Protein AF-0000000070922636 (afdb_homodimer)

Solvent-accessible surface area (backbone atoms only — not comparable to full-atom values): 15549 Å² total; per-residue (Å²): 136,80,79,73,67,71,69,73,76,63,51,70,89,40,71,63,50,49,46,54,19,48,50,27,44,52,50,21,52,50,49,49,35,61,24,48,51,43,29,36,55,51,19,74,79,42,97,49,61,52,66,73,59,50,54,92,72,67,60,39,58,53,32,41,49,51,19,49,29,56,72,68,43,48,59,56,33,54,59,49,47,46,52,52,24,53,52,49,45,52,53,50,54,51,51,47,54,62,41,68,73,68,68,73,87,38,55,64,49,44,48,50,50,57,51,48,53,52,50,43,48,50,32,51,51,50,40,49,40,52,69,77,44,48,82,66,44,44,50,72,88,104,135,78,80,74,65,73,71,72,77,62,53,68,89,42,72,62,49,50,44,53,19,47,50,28,45,52,48,20,53,50,50,48,34,63,24,47,51,44,28,37,57,50,19,73,78,41,96,50,59,54,66,75,59,49,57,91,72,66,60,39,58,55,32,40,51,51,19,49,29,56,71,68,42,49,57,58,34,54,59,49,48,45,52,52,23,53,52,50,44,54,52,49,54,52,52,49,56,62,40,65,73,67,66,73,85,38,55,64,50,44,49,48,50,57,52,47,52,53,50,44,50,51,32,51,51,50,38,50,41,52,70,76,44,47,80,65,44,44,51,71,88,106

Sequence (284 aa):
MRDMTRSRLQGPDSGWITFLAHLLFVLAAWSVFIKYVFPITFALFTDEDWHANIFWDLWPVAHVWLGWALLTQPWYTRWLAVGMSAIEIVIILTLFTLFLAEPEWSIWRSNWFVNKVFVLSAFALILATVVVRPELFRTRSSMRDMTRSRLQGPDSGWITFLAHLLFVLAAWSVFIKYVFPITFALFTDEDWHANIFWDLWPVAHVWLGWALLTQPWYTRWLAVGMSAIEIVIILTLFTLFLAEPEWSIWRSNWFVNKVFVLSAFALILATVVVRPELFRTRSS

Radius of gyration: 21.47 Å; Cα contacts (8 Å, |Δi|>4): 276; chains: 2; bounding box: 42×77×58 Å

Nearest PDB structures (foldseek):
  3kaw-assembly1_A  TM=4.965E-01  e=5.383E+00  Pseudomonas aeruginosa
  3kav-assembly1_A  TM=5.078E-01  e=5.657E+00  Pseudomonas aeruginosa
  3kav-assembly1_A  TM=5.072E-01  e=5.547E+00  Pseudomonas aeruginosa
  3kaw-assembly1_A  TM=4.964E-01  e=5.827E+00  Pseudomonas aeruginosa

Secondary structure (DSSP, 8-state):
--------------HHHHHHHHHHHHHHHHHHIIIIIHHHHHHHTSSS-TTTT-----HHHHHHHHHHHHHH--TTHHHHHHHHHHHHHHHHHHHHHHHHHS----HHHHHHHHHHHHHHHHHHHHHHHHHH-GGGS--TT-/--------------HHHHHHHHHHHHHHHHHHIIIIIHHHHHHHTSSS-TTTT-----HHHHHHHHHHHHHH--TTHHHHHHHHHHHHHHHHHHHHHHHHHS----HHHHHHHHHHHHHHHHHHHHHHHHHH-GGGS--TT-

Organism: NCBI:txid713585

Foldseek 3Di:
DPPPVPPVPQQPPDPVLLVLLVLLLVLLVLVCCLQQVVLQVVVVVPVDDSCPRHDDDCVSVLSNVLSVCSNRQDQCNLVSLQVVLVVLLVVLVVVCVVCVVPPDDDPSVVSVNVSSVSVNVSSVVSNVCCVVPVSSHDHPVD/DPCPVPPPPQQPPDPVLLVLLVLLLVLLVLVCCLQQVVLQVVCVVPVDDSCPRHDDDCVSVLSNVLSVCSNRQDQCNLVSLQVVLVVLLVVLVVVCVVCVVPPDDDPSVVSVNVSSVSVNVSSVVSNVCCVVPVSSHDHPVD

pLDDT: mean 90.07, std 16.7, range [37.75, 98.88]

Structure (mmCIF, N/CA/C/O backbone):
data_AF-0000000070922636-model_v1
#
loop_
_entity.id
_entity.type
_entity.pdbx_description
1 polymer 'Uncharacterized protein'
#
loop_
_atom_site.group_PDB
_atom_site.id
_atom_site.type_symbol
_atom_site.label_atom_id
_atom_site.label_alt_id
_atom_site.label_comp_id
_atom_site.label_asym_id
_atom_site.label_entity_id
_atom_site.label_seq_id
_atom_site.pdbx_PDB_ins_code
_atom_site.Cartn_x
_atom_site.Cartn_y
_atom_site.Cartn_z
_atom_site.occupancy
_atom_site.B_iso_or_equiv
_atom_site.auth_seq_id
_atom_site.auth_comp_id
_atom_site.auth_asym_id
_atom_site.auth_atom_id
_atom_site.pdbx_PDB_model_num
ATOM 1 N N . MET A 1 1 ? -13 49.938 7.648 1 37.75 1 MET A N 1
ATOM 2 C CA . MET A 1 1 ? -12.977 48.906 6.641 1 37.75 1 MET A CA 1
ATOM 3 C C . MET A 1 1 ? -12.188 47.688 7.141 1 37.75 1 MET A C 1
ATOM 5 O O . MET A 1 1 ? -10.961 47.719 7.227 1 37.75 1 MET A O 1
ATOM 9 N N . ARG A 1 2 ? -12.711 46.906 8.086 1 42.38 2 ARG A N 1
ATOM 10 C CA . ARG A 1 2 ? -12.211 45.75 8.844 1 42.38 2 ARG A CA 1
ATOM 11 C C . ARG A 1 2 ? -11.766 44.625 7.906 1 42.38 2 ARG A C 1
ATOM 13 O O . ARG A 1 2 ? -12.5 44.25 6.984 1 42.38 2 ARG A O 1
ATOM 20 N N . ASP A 1 3 ? -10.469 44.562 7.652 1 38.59 3 ASP A N 1
ATOM 21 C CA . ASP A 1 3 ? -9.812 43.438 6.992 1 38.59 3 ASP A CA 1
ATOM 22 C C . ASP A 1 3 ? -10.414 42.125 7.441 1 38.59 3 ASP A C 1
ATOM 24 O O . ASP A 1 3 ? -10.266 41.719 8.602 1 38.59 3 ASP A O 1
ATOM 28 N N . MET A 1 4 ? -11.719 41.844 7.023 1 38.5 4 MET A N 1
ATOM 29 C CA . MET A 1 4 ? -12.188 40.438 7.09 1 38.5 4 MET A CA 1
ATOM 30 C C . MET A 1 4 ? -11.117 39.469 6.598 1 38.5 4 MET A C 1
ATOM 32 O O . MET A 1 4 ? -10.977 39.25 5.395 1 38.5 4 MET A O 1
ATOM 36 N N . THR A 1 5 ? -9.914 39.594 7.125 1 40.25 5 THR A N 1
ATOM 37 C CA . THR A 1 5 ? -8.953 38.531 6.875 1 40.25 5 THR A CA 1
ATOM 38 C C . THR A 1 5 ? -9.656 37.188 6.766 1 40.25 5 THR A C 1
ATOM 40 O O . THR A 1 5 ? -10.352 36.75 7.688 1 40.25 5 THR A O 1
ATOM 43 N N . ARG A 1 6 ? -10.172 36.844 5.613 1 39.66 6 ARG A N 1
ATOM 44 C CA . ARG A 1 6 ? -10.594 35.5 5.227 1 39.66 6 ARG A CA 1
ATOM 45 C C . ARG A 1 6 ? -9.789 34.438 5.965 1 39.66 6 ARG A C 1
ATOM 47 O O . ARG A 1 6 ? -8.586 34.281 5.719 1 39.66 6 ARG A O 1
ATOM 54 N N . SER A 1 7 ? -9.992 34.312 7.199 1 40.31 7 SER A N 1
ATOM 55 C CA . SER A 1 7 ? -9.57 33.031 7.77 1 40.31 7 SER A CA 1
ATOM 56 C C . SER A 1 7 ? -9.711 31.906 6.762 1 40.31 7 SER A C 1
ATOM 58 O O . SER A 1 7 ? -10.82 31.594 6.316 1 40.31 7 SER A O 1
ATOM 60 N N . ARG A 1 8 ? -8.953 31.891 5.734 1 40.41 8 ARG A N 1
ATOM 61 C CA . ARG A 1 8 ? -8.844 30.703 4.891 1 40.41 8 ARG A CA 1
ATOM 62 C C . ARG A 1 8 ? -9.211 29.453 5.664 1 40.41 8 ARG A C 1
ATOM 64 O O . ARG A 1 8 ? -8.539 29.094 6.633 1 40.41 8 ARG A O 1
ATOM 71 N N . LEU A 1 9 ? -10.445 29.141 5.852 1 39.28 9 LEU A N 1
ATOM 72 C CA . LEU A 1 9 ? -11.07 27.906 6.32 1 39.28 9 LEU A CA 1
ATOM 73 C C . LEU A 1 9 ? -10.25 26.688 5.902 1 39.28 9 LEU A C 1
ATOM 75 O O . LEU A 1 9 ? -10.414 26.188 4.785 1 39.28 9 LEU A O 1
ATOM 79 N N . GLN A 1 10 ? -8.961 26.703 5.883 1 42.81 10 GLN A N 1
ATOM 80 C CA . GLN A 1 10 ? -8.234 25.453 5.711 1 42.81 10 GLN A CA 1
ATOM 81 C C . GLN A 1 10 ? -8.953 24.297 6.406 1 42.81 10 GLN A C 1
ATOM 83 O O . GLN A 1 10 ? -9.375 24.422 7.559 1 42.81 10 GLN A O 1
ATOM 88 N N . GLY A 1 11 ? -9.812 23.609 5.766 1 45.62 11 GLY A N 1
ATOM 89 C CA . GLY A 1 11 ? -10.359 22.438 6.449 1 45.62 11 GLY A CA 1
ATOM 90 C C . GLY A 1 11 ? -9.453 21.906 7.539 1 45.62 11 GLY A C 1
ATOM 91 O O . GLY A 1 11 ? -8.258 22.219 7.57 1 45.62 11 GLY A O 1
ATOM 92 N N . PRO A 1 12 ? -9.969 21.641 8.711 1 49.47 12 PRO A N 1
ATOM 93 C CA . PRO A 1 12 ? -9.109 21.203 9.82 1 49.47 12 PRO A CA 1
ATOM 94 C C . PRO A 1 12 ? -8.023 20.219 9.375 1 49.47 12 PRO A C 1
ATOM 96 O O . PRO A 1 12 ? -8.312 19.281 8.641 1 49.47 12 PRO A O 1
ATOM 99 N N . ASP A 1 13 ? -6.828 20.75 9.062 1 60.91 13 ASP A N 1
ATOM 100 C CA . ASP A 1 13 ? -5.652 19.891 8.93 1 60.91 13 ASP A CA 1
ATOM 101 C C . ASP A 1 13 ? -5.727 18.703 9.883 1 60.91 13 ASP A C 1
ATOM 103 O O . ASP A 1 13 ? -5.445 18.844 11.078 1 60.91 13 ASP A O 1
ATOM 107 N N . SER A 1 14 ? -6.629 17.688 9.398 1 85.88 14 SER A N 1
ATOM 108 C CA . SER A 1 14 ? -6.75 16.469 10.203 1 85.88 14 SER A CA 1
ATOM 109 C C . SER A 1 14 ? -5.734 15.422 9.773 1 85.88 14 SER A C 1
ATOM 111 O O . SER A 1 14 ? -5.617 15.117 8.586 1 85.88 14 SER A O 1
ATOM 113 N N . GLY A 1 15 ? -4.918 15.023 10.617 1 91.62 15 GLY A N 1
ATOM 114 C CA . GLY A 1 15 ? -3.992 13.922 10.391 1 91.62 15 GLY A CA 1
ATOM 115 C C . GLY A 1 15 ? -4.656 12.695 9.789 1 91.62 15 GLY A C 1
ATOM 116 O O . GLY A 1 15 ? -4.055 12 8.977 1 91.62 15 GLY A O 1
ATOM 117 N N . TRP A 1 16 ? -5.898 12.602 10.109 1 95.25 16 TRP A N 1
ATOM 118 C CA . TRP A 1 16 ? -6.66 11.453 9.633 1 95.25 16 TRP A CA 1
ATOM 119 C C . TRP A 1 16 ? -6.98 11.586 8.148 1 95.25 16 TRP A C 1
ATOM 121 O O . TRP A 1 16 ? -6.789 10.641 7.379 1 95.25 16 TRP A O 1
ATOM 131 N N . ILE A 1 17 ? -7.398 12.758 7.719 1 96.5 17 ILE A N 1
ATOM 132 C CA . ILE A 1 17 ? -7.723 12.992 6.316 1 96.5 17 ILE A CA 1
ATOM 133 C C . ILE A 1 17 ? -6.453 12.883 5.473 1 96.5 17 ILE A C 1
ATOM 135 O O . ILE A 1 17 ? -6.48 12.32 4.375 1 96.5 17 ILE A O 1
ATOM 139 N N . THR A 1 18 ? -5.43 13.352 5.992 1 96.38 18 THR A N 1
ATOM 140 C CA . THR A 1 18 ? -4.152 13.234 5.305 1 96.38 18 THR A CA 1
ATOM 141 C C . THR A 1 18 ? -3.752 11.766 5.148 1 96.38 18 THR A C 1
ATOM 143 O O . THR A 1 18 ? -3.281 11.359 4.086 1 96.38 18 THR A O 1
ATOM 146 N N . PHE A 1 19 ? -4.004 11.008 6.164 1 97.75 19 PHE A N 1
ATOM 147 C CA . PHE A 1 19 ? -3.713 9.578 6.086 1 97.75 19 PHE A CA 1
ATOM 148 C C . PHE A 1 19 ? -4.547 8.914 5 1 97.75 19 PHE A C 1
ATOM 150 O O . PHE A 1 19 ? -4.023 8.141 4.195 1 97.75 19 PHE A O 1
ATOM 157 N N . LEU A 1 20 ? -5.758 9.25 4.965 1 98.56 20 LEU A N 1
ATOM 158 C CA . LEU A 1 20 ? -6.633 8.641 3.967 1 98.56 20 LEU A CA 1
ATOM 159 C C . LEU A 1 20 ? -6.195 9.016 2.557 1 98.56 20 LEU A C 1
ATOM 161 O O . LEU A 1 20 ? -6.223 8.18 1.65 1 98.56 20 LEU A O 1
ATOM 165 N N . ALA A 1 21 ? -5.809 10.258 2.375 1 98.38 21 ALA A N 1
ATOM 166 C CA . ALA A 1 21 ? -5.301 10.68 1.073 1 98.38 21 ALA A CA 1
ATOM 167 C C . ALA A 1 21 ? -4.039 9.906 0.699 1 98.38 21 ALA A C 1
ATOM 169 O O . ALA A 1 21 ? -3.922 9.406 -0.42 1 98.38 21 ALA A O 1
ATOM 170 N N . HIS A 1 22 ? -3.168 9.766 1.621 1 98.44 22 HIS A N 1
ATOM 171 C CA . HIS A 1 22 ? -1.924 9.047 1.369 1 98.44 22 HIS A CA 1
ATOM 172 C C . HIS A 1 22 ? -2.188 7.574 1.084 1 98.44 22 HIS A C 1
ATOM 174 O O . HIS A 1 22 ? -1.522 6.973 0.239 1 98.44 22 HIS A O 1
ATOM 180 N N . LEU A 1 23 ? -3.088 7.031 1.819 1 98.75 23 LEU A N 1
ATOM 181 C CA . LEU A 1 23 ? -3.5 5.656 1.562 1 98.75 23 LEU A CA 1
ATOM 182 C C . LEU A 1 23 ? -3.947 5.484 0.114 1 98.75 23 LEU A C 1
ATOM 184 O O . LEU A 1 23 ? -3.516 4.551 -0.568 1 98.75 23 LEU A O 1
ATOM 188 N N . LEU A 1 24 ? -4.695 6.422 -0.386 1 98.88 24 LEU A N 1
ATOM 189 C CA . LEU A 1 24 ? -5.188 6.344 -1.759 1 98.88 24 LEU A CA 1
ATOM 190 C C . LEU A 1 24 ? -4.039 6.48 -2.754 1 98.88 24 LEU A C 1
ATOM 192 O O . LEU A 1 24 ? -4.027 5.812 -3.789 1 98.88 24 LEU A O 1
ATOM 196 N N . PHE A 1 25 ? -3.129 7.332 -2.445 1 98.69 25 PHE A N 1
ATOM 197 C CA . PHE A 1 25 ? -1.987 7.48 -3.34 1 98.69 25 PHE A CA 1
ATOM 198 C C . PHE A 1 25 ? -1.176 6.191 -3.402 1 98.69 25 PHE A C 1
ATOM 200 O O . PHE A 1 25 ? -0.749 5.773 -4.48 1 98.69 25 PHE A O 1
ATOM 207 N N . VAL A 1 26 ? -0.982 5.559 -2.266 1 98.69 26 VAL A N 1
ATOM 208 C CA . VAL A 1 26 ? -0.222 4.316 -2.217 1 98.69 26 VAL A CA 1
ATOM 209 C C . VAL A 1 26 ? -0.982 3.215 -2.955 1 98.69 26 VAL A C 1
ATOM 211 O O . VAL A 1 26 ? -0.391 2.453 -3.723 1 98.69 26 VAL A O 1
ATOM 214 N N . LEU A 1 27 ? -2.248 3.176 -2.779 1 98.69 27 LEU A N 1
ATOM 215 C CA . LEU A 1 27 ? -3.057 2.158 -3.439 1 98.69 27 LEU A CA 1
ATOM 216 C C . LEU A 1 27 ? -3.07 2.369 -4.949 1 98.69 27 LEU A C 1
ATOM 218 O O . LEU A 1 27 ? -3.088 1.403 -5.715 1 98.69 27 LEU A O 1
ATOM 222 N N . ALA A 1 28 ? -3.096 3.629 -5.375 1 98.56 28 ALA A N 1
ATOM 223 C CA . ALA A 1 28 ? -3.033 3.916 -6.805 1 98.56 28 ALA A CA 1
ATOM 224 C C . ALA A 1 28 ? -1.721 3.422 -7.406 1 98.56 28 ALA A C 1
ATOM 226 O O . ALA A 1 28 ? -1.716 2.771 -8.453 1 98.56 28 ALA A O 1
ATOM 227 N N . ALA A 1 29 ? -0.667 3.666 -6.73 1 98.38 29 ALA A N 1
ATOM 228 C CA . ALA A 1 29 ? 0.634 3.195 -7.199 1 98.38 29 ALA A CA 1
ATOM 229 C C . ALA A 1 29 ? 0.686 1.67 -7.23 1 98.38 29 ALA A C 1
ATOM 231 O O . ALA A 1 29 ? 1.223 1.079 -8.172 1 98.38 29 ALA A O 1
ATOM 232 N N . TRP A 1 30 ? 0.15 1.089 -6.191 1 98.44 30 TRP A N 1
ATOM 2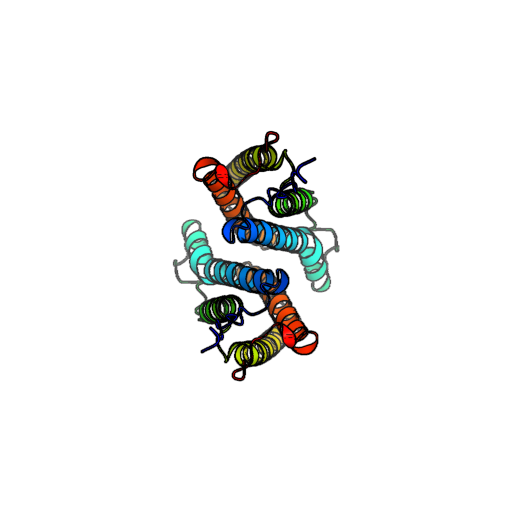33 C CA . TRP A 1 30 ? 0.087 -0.366 -6.102 1 98.44 30 TRP A CA 1
ATOM 234 C C . TRP A 1 30 ? -0.719 -0.948 -7.258 1 98.44 30 TRP A C 1
ATOM 236 O O . TRP A 1 30 ? -0.279 -1.895 -7.918 1 98.44 30 TRP A O 1
ATOM 246 N N . SER A 1 31 ? -1.829 -0.36 -7.539 1 98.06 31 SER A N 1
ATOM 247 C CA . SER A 1 31 ? -2.676 -0.833 -8.633 1 98.06 31 SER A CA 1
ATOM 248 C C . SER A 1 31 ? -1.972 -0.696 -9.977 1 98.06 31 SER A C 1
ATOM 250 O O . SER A 1 31 ? -1.992 -1.621 -10.789 1 98.06 31 SER A O 1
ATOM 252 N N . VAL A 1 32 ? -1.354 0.408 -10.203 1 97.5 32 VAL A N 1
ATOM 253 C CA . VAL A 1 32 ? -0.615 0.613 -11.438 1 97.5 32 VAL A CA 1
ATOM 254 C C . VAL A 1 32 ? 0.496 -0.428 -11.555 1 97.5 32 VAL A C 1
ATOM 256 O O . VAL A 1 32 ? 0.724 -0.983 -12.633 1 97.5 32 VAL A O 1
ATOM 259 N N . PHE A 1 33 ? 1.131 -0.712 -10.5 1 98 33 PHE A N 1
ATOM 260 C CA . PHE A 1 33 ? 2.242 -1.655 -10.531 1 98 33 PHE A CA 1
AT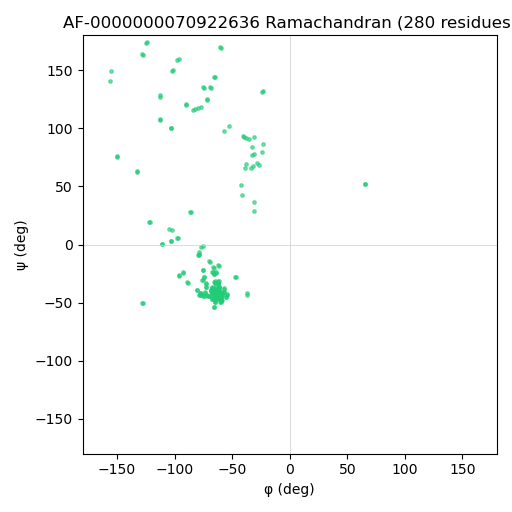OM 261 C C . PHE A 1 33 ? 1.758 -3.049 -10.914 1 98 33 PHE A C 1
ATOM 263 O O . PHE A 1 33 ? 2.301 -3.674 -11.828 1 98 33 PHE A O 1
ATOM 270 N N . ILE A 1 34 ? 0.728 -3.525 -10.258 1 97.12 34 ILE A N 1
ATOM 271 C CA . ILE A 1 34 ? 0.338 -4.918 -10.461 1 97.12 34 ILE A CA 1
ATOM 272 C C . ILE A 1 34 ? -0.361 -5.074 -11.805 1 97.12 34 ILE A C 1
ATOM 274 O O . ILE A 1 34 ? -0.37 -6.16 -12.383 1 97.12 34 ILE A O 1
ATOM 278 N N . LYS A 1 35 ? -0.893 -4.023 -12.336 1 96.5 35 LYS A N 1
ATOM 279 C CA . LYS A 1 35 ? -1.668 -4.137 -13.57 1 96.5 35 LYS A CA 1
ATOM 280 C C . LYS A 1 35 ? -0.791 -3.893 -14.797 1 96.5 35 LYS A C 1
ATOM 282 O O . LYS A 1 35 ? -1.124 -4.328 -15.898 1 96.5 35 LYS A O 1
ATOM 287 N N . TYR A 1 36 ? 0.3 -3.168 -14.586 1 95.06 36 TYR A N 1
ATOM 288 C CA . TYR A 1 36 ? 1.071 -2.77 -15.758 1 95.06 36 TYR A CA 1
ATOM 289 C C . TYR A 1 36 ? 2.539 -3.145 -15.602 1 95.06 36 TYR A C 1
ATOM 291 O O . TYR A 1 36 ? 3.092 -3.877 -16.422 1 95.06 36 TYR A O 1
ATOM 299 N N . VAL A 1 37 ? 3.129 -2.785 -14.508 1 96.44 37 VAL A N 1
ATOM 300 C CA . VAL A 1 37 ? 4.574 -2.924 -14.359 1 96.44 37 VAL A CA 1
ATOM 301 C C . VAL A 1 37 ? 4.926 -4.383 -14.078 1 96.44 37 VAL A C 1
ATOM 303 O O . VAL A 1 37 ? 5.824 -4.941 -14.711 1 96.44 37 VAL A O 1
ATOM 306 N N . PHE A 1 38 ? 4.172 -5.023 -13.258 1 97.06 38 PHE A N 1
ATOM 307 C CA . PHE A 1 38 ? 4.477 -6.395 -12.859 1 97.06 38 PHE A CA 1
ATOM 308 C C . PHE A 1 38 ? 4.316 -7.344 -14.047 1 97.06 38 PHE A C 1
ATOM 310 O O . PHE A 1 38 ? 5.188 -8.18 -14.297 1 97.06 38 PHE A O 1
ATOM 317 N N . PRO A 1 39 ? 3.295 -7.266 -14.766 1 95.88 39 PRO A N 1
ATOM 318 C CA . PRO A 1 39 ? 3.174 -8.133 -15.945 1 95.88 39 PRO A CA 1
ATOM 319 C C . PRO A 1 39 ? 4.336 -7.965 -16.922 1 95.88 39 PRO A C 1
ATOM 321 O O . PRO A 1 39 ? 4.809 -8.945 -17.5 1 95.88 39 PRO A O 1
ATOM 324 N N . ILE A 1 40 ? 4.785 -6.777 -17.078 1 95.31 40 ILE A N 1
ATOM 325 C CA . ILE A 1 40 ? 5.91 -6.523 -17.969 1 95.31 40 ILE A CA 1
ATOM 326 C C . ILE A 1 40 ? 7.176 -7.164 -17.391 1 95.31 40 ILE A C 1
ATOM 328 O O . ILE A 1 40 ? 7.926 -7.816 -18.125 1 95.31 40 ILE A O 1
ATOM 332 N N . THR A 1 41 ? 7.395 -6.992 -16.109 1 94.38 41 THR A N 1
ATOM 333 C CA . THR A 1 41 ? 8.547 -7.59 -15.445 1 94.38 41 THR A CA 1
ATOM 334 C C . THR A 1 41 ? 8.484 -9.109 -15.523 1 94.38 41 THR A C 1
ATOM 336 O O . THR A 1 41 ? 9.5 -9.766 -15.805 1 94.38 41 THR A O 1
ATOM 339 N N . PHE A 1 42 ? 7.328 -9.594 -15.305 1 94.75 42 PHE A N 1
ATOM 340 C CA . PHE A 1 42 ? 7.109 -11.031 -15.391 1 94.75 42 PHE A CA 1
ATOM 341 C C . PHE A 1 42 ? 7.465 -11.547 -16.781 1 94.75 42 PHE A C 1
ATOM 343 O O . PHE A 1 42 ? 8.133 -12.578 -16.906 1 94.75 42 PHE A O 1
ATOM 350 N N . ALA A 1 43 ? 7.086 -10.883 -17.766 1 94.81 43 ALA A N 1
ATOM 351 C CA . ALA A 1 43 ? 7.305 -11.281 -19.141 1 94.81 43 ALA A CA 1
ATOM 352 C C . ALA A 1 43 ? 8.789 -11.281 -19.5 1 94.81 43 ALA A C 1
ATOM 354 O O . ALA A 1 43 ? 9.234 -12.047 -20.359 1 94.81 43 ALA A O 1
ATOM 355 N N . LEU A 1 44 ? 9.523 -10.484 -18.797 1 93.31 44 LEU A N 1
ATOM 356 C CA . LEU A 1 44 ? 10.961 -10.438 -19.031 1 93.31 44 LEU A CA 1
ATOM 357 C C . LEU A 1 44 ? 11.617 -11.758 -18.625 1 93.31 44 LEU A C 1
ATOM 359 O O . LEU A 1 44 ? 12.688 -12.102 -19.125 1 93.31 44 LEU A O 1
ATOM 363 N N . PHE A 1 45 ? 10.969 -12.484 -17.75 1 93.19 45 PHE A N 1
ATOM 364 C CA . PHE A 1 45 ? 11.578 -13.695 -17.219 1 93.19 45 PHE A CA 1
ATOM 365 C C . PHE A 1 45 ? 10.844 -14.93 -17.719 1 93.19 45 PHE A C 1
ATOM 367 O O . PHE A 1 45 ? 11.172 -16.062 -17.344 1 93.19 45 PHE A O 1
ATOM 374 N N . THR A 1 46 ? 9.867 -14.5 -18.5 1 90.31 46 THR A N 1
ATOM 375 C CA . THR A 1 46 ? 9.102 -15.594 -19.094 1 90.31 46 THR A CA 1
ATOM 376 C C . THR A 1 46 ? 9.008 -15.438 -20.609 1 90.31 46 THR A C 1
ATOM 378 O O . THR A 1 46 ? 9.438 -14.414 -21.156 1 90.31 46 THR A O 1
ATOM 381 N N . ASP A 1 47 ? 8.688 -16.344 -21.375 1 88.75 47 ASP A N 1
ATOM 382 C CA . ASP A 1 47 ? 8.586 -16.312 -22.828 1 88.75 47 ASP A CA 1
ATOM 383 C C . ASP A 1 47 ? 7.211 -15.805 -23.266 1 88.75 47 ASP A C 1
ATOM 385 O O . ASP A 1 47 ? 6.746 -16.141 -24.359 1 88.75 47 ASP A O 1
ATOM 389 N N . GLU A 1 48 ? 6.656 -15 -22.422 1 92.38 48 GLU A N 1
ATOM 390 C CA . GLU A 1 48 ? 5.336 -14.469 -22.75 1 92.38 48 GLU A CA 1
ATOM 391 C C . GLU A 1 48 ? 5.441 -13.07 -23.344 1 92.38 48 GLU A C 1
ATOM 393 O O . GLU A 1 48 ? 6.445 -12.383 -23.156 1 92.38 48 GLU A O 1
ATOM 398 N N . ASP A 1 49 ? 4.371 -12.695 -24.078 1 95.19 49 ASP A N 1
ATOM 399 C CA . ASP A 1 49 ? 4.289 -11.32 -24.562 1 95.19 49 ASP A CA 1
ATOM 400 C C . ASP A 1 49 ? 4.168 -10.336 -23.406 1 95.19 49 ASP A C 1
ATOM 402 O O . ASP A 1 49 ? 3.467 -10.602 -22.422 1 95.19 49 ASP A O 1
ATOM 406 N N . TRP A 1 50 ? 4.773 -9.219 -23.578 1 90.12 50 TRP A N 1
ATOM 407 C CA . TRP A 1 50 ? 4.832 -8.234 -22.5 1 90.12 50 TRP A CA 1
ATOM 408 C C . TRP A 1 50 ? 3.436 -7.734 -22.156 1 90.12 50 TRP A C 1
ATOM 410 O O . TRP A 1 50 ? 3.195 -7.293 -21.016 1 90.12 50 TRP A O 1
ATOM 420 N N . HIS A 1 51 ? 2.496 -7.789 -23.016 1 91 51 HIS A N 1
ATOM 421 C CA . HIS A 1 51 ? 1.169 -7.23 -22.781 1 91 51 HIS A CA 1
ATOM 422 C C . HIS A 1 51 ? 0.162 -8.328 -22.453 1 91 51 HIS A C 1
ATOM 424 O O . HIS A 1 51 ? -1.019 -8.047 -22.234 1 91 51 HIS A O 1
ATOM 430 N N . ALA A 1 52 ? 0.584 -9.523 -22.359 1 92.19 52 ALA A N 1
ATOM 431 C CA . ALA A 1 52 ? -0.302 -10.68 -22.219 1 92.19 52 ALA A CA 1
ATOM 432 C C . ALA A 1 52 ? -1.122 -10.586 -20.922 1 92.19 52 ALA A C 1
ATOM 434 O O . ALA A 1 52 ? -2.275 -11.016 -20.891 1 92.19 52 ALA A O 1
ATOM 435 N N . ASN A 1 53 ? -0.542 -9.961 -19.891 1 92.62 53 ASN A N 1
ATOM 436 C CA . ASN A 1 53 ? -1.202 -9.984 -18.578 1 92.62 53 ASN A CA 1
ATOM 437 C C . ASN A 1 53 ? -1.477 -8.57 -18.062 1 92.62 53 ASN A C 1
ATOM 439 O O . ASN A 1 53 ? -1.677 -8.375 -16.875 1 92.62 53 ASN A O 1
ATOM 443 N N . ILE A 1 54 ? -1.479 -7.621 -18.969 1 91.12 54 ILE A N 1
ATOM 444 C CA . ILE A 1 54 ? -1.835 -6.258 -18.594 1 91.12 54 ILE A CA 1
ATOM 445 C C . ILE A 1 54 ? -3.346 -6.152 -18.406 1 91.12 54 ILE A C 1
ATOM 447 O O . ILE A 1 54 ? -4.117 -6.707 -19.188 1 91.12 54 ILE A O 1
ATOM 451 N N . PHE A 1 55 ? -3.754 -5.441 -17.266 1 89.81 55 PHE A N 1
ATOM 452 C CA . PHE A 1 55 ? -5.164 -5.18 -17 1 89.81 55 PHE A CA 1
ATOM 453 C C . PHE A 1 55 ? -5.465 -3.688 -17.109 1 89.81 55 PHE A C 1
ATOM 455 O O . PHE A 1 55 ? -5.219 -2.934 -16.156 1 89.81 55 PHE A O 1
ATOM 462 N N . TRP A 1 56 ? -6.094 -3.346 -18.094 1 85.19 56 TRP A N 1
ATOM 463 C CA . TRP A 1 56 ? -6.371 -1.938 -18.359 1 85.19 56 TRP A CA 1
ATOM 464 C C . TRP A 1 56 ? -7.504 -1.425 -17.469 1 85.19 56 TRP A C 1
ATOM 466 O O . TRP A 1 56 ? -8.594 -1.998 -17.453 1 85.19 56 TRP A O 1
ATOM 476 N N . ASP A 1 57 ? -7.156 -0.445 -16.656 1 86.62 57 ASP A N 1
ATOM 477 C CA . ASP A 1 57 ? -8.141 0.13 -15.734 1 86.62 57 ASP A CA 1
ATOM 478 C C . ASP A 1 57 ? -7.754 1.556 -15.344 1 86.62 57 ASP A C 1
ATOM 480 O O . ASP A 1 57 ? -6.57 1.868 -15.195 1 86.62 57 ASP A O 1
ATOM 484 N N . LEU A 1 58 ? -8.727 2.457 -15.242 1 87.75 58 LEU A N 1
ATOM 485 C CA . LEU A 1 58 ? -8.453 3.855 -14.938 1 87.75 58 LEU A CA 1
ATOM 486 C C . LEU A 1 58 ? -8.758 4.164 -13.477 1 87.75 58 LEU A C 1
ATOM 488 O O . LEU A 1 58 ? -8.656 5.316 -13.039 1 87.75 58 LEU A O 1
ATOM 492 N N . TRP A 1 59 ? -8.945 3.188 -12.719 1 90.56 59 TRP A N 1
ATOM 493 C CA . TRP A 1 59 ? -9.312 3.383 -11.32 1 90.56 59 TRP A CA 1
ATOM 494 C C . TRP A 1 59 ? -8.18 4.062 -10.547 1 90.56 59 TRP A C 1
ATOM 496 O O . TRP A 1 59 ? -8.43 4.891 -9.672 1 90.56 59 TRP A O 1
ATOM 506 N N . PRO A 1 60 ? -6.973 3.844 -10.906 1 95.75 60 PRO A N 1
ATOM 507 C CA . PRO A 1 60 ? -5.902 4.543 -10.188 1 95.75 60 PRO A CA 1
ATOM 508 C C . PRO A 1 60 ? -5.988 6.059 -10.336 1 95.75 60 PRO A C 1
ATOM 510 O O . PRO A 1 60 ? -5.688 6.793 -9.391 1 95.75 60 PRO A O 1
ATOM 513 N N . VAL A 1 61 ? -6.441 6.473 -11.445 1 96.56 61 VAL A N 1
ATOM 514 C CA . VAL A 1 61 ? -6.59 7.906 -11.656 1 96.56 61 VAL A CA 1
ATOM 515 C C . VAL A 1 61 ? -7.668 8.461 -10.727 1 96.56 61 VAL A C 1
ATOM 517 O O . VAL A 1 61 ? -7.5 9.531 -10.141 1 96.56 61 VAL A O 1
ATOM 520 N N . ALA A 1 62 ? -8.719 7.719 -10.625 1 97.44 62 ALA A N 1
ATOM 521 C CA . ALA A 1 62 ? -9.797 8.117 -9.719 1 97.44 62 ALA A CA 1
ATOM 522 C C . ALA A 1 62 ? -9.305 8.164 -8.273 1 97.44 62 ALA A C 1
ATOM 524 O O . ALA A 1 62 ? -9.68 9.07 -7.52 1 97.44 62 ALA A O 1
ATOM 525 N N . HIS A 1 63 ? -8.508 7.215 -7.898 1 98.5 63 HIS A N 1
ATOM 526 C CA . HIS A 1 63 ? -7.957 7.195 -6.547 1 98.5 63 HIS A CA 1
ATOM 527 C C . HIS A 1 63 ? -7.086 8.414 -6.285 1 98.5 63 HIS A C 1
ATOM 529 O O . HIS A 1 63 ? -7.188 9.039 -5.23 1 98.5 63 HIS A O 1
ATOM 535 N N . VAL A 1 64 ? -6.289 8.781 -7.262 1 98.5 64 VAL A N 1
ATOM 536 C CA . VAL A 1 64 ? -5.426 9.953 -7.125 1 98.5 64 VAL A CA 1
ATOM 537 C C . VAL A 1 64 ? -6.277 11.219 -7.023 1 98.5 64 VAL A C 1
ATOM 539 O O . VAL A 1 64 ? -6 12.094 -6.203 1 98.5 64 VAL A O 1
ATOM 542 N N . TRP A 1 65 ? -7.305 11.234 -7.848 1 98.56 65 TRP A N 1
ATOM 543 C CA . TRP A 1 65 ? -8.211 12.375 -7.836 1 98.56 65 TRP A CA 1
ATOM 544 C C . TRP A 1 65 ? -8.844 12.555 -6.461 1 98.56 65 TRP A C 1
ATOM 546 O O . TRP A 1 65 ? -8.82 13.656 -5.898 1 98.56 65 TRP A O 1
ATOM 556 N N . LEU A 1 66 ? -9.305 11.531 -5.949 1 98.69 66 LEU A N 1
ATOM 557 C CA . LEU A 1 66 ? -9.938 11.633 -4.637 1 98.69 66 LEU A CA 1
ATOM 558 C C . LEU A 1 66 ? -8.906 11.969 -3.564 1 98.69 66 LEU A C 1
ATOM 560 O O . LEU A 1 66 ? -9.188 12.758 -2.656 1 98.69 66 LEU A O 1
ATOM 564 N N . GLY A 1 67 ? -7.727 11.352 -3.611 1 98.44 67 GLY A N 1
ATOM 565 C CA . GLY A 1 67 ? -6.668 11.711 -2.676 1 98.44 67 GLY A CA 1
ATOM 566 C C . GLY A 1 67 ? -6.328 13.188 -2.697 1 98.44 67 GLY A C 1
ATOM 567 O O . GLY A 1 67 ? -6.219 13.812 -1.644 1 98.44 67 GLY A O 1
ATOM 568 N N . TRP A 1 68 ? -6.219 13.672 -3.906 1 97.75 68 TRP A N 1
ATOM 569 C CA . TRP A 1 68 ? -5.953 15.094 -4.082 1 97.75 68 TRP A CA 1
ATOM 570 C C . TRP A 1 68 ? -7.09 15.938 -3.508 1 97.75 68 TRP A C 1
ATOM 572 O O . TRP A 1 68 ? -6.848 16.922 -2.814 1 97.75 68 TRP A O 1
ATOM 582 N N . ALA A 1 69 ? -8.289 15.57 -3.775 1 98 69 ALA A N 1
ATOM 583 C CA . ALA A 1 69 ? -9.453 16.297 -3.281 1 98 69 ALA A CA 1
ATOM 584 C C . ALA A 1 69 ? -9.5 16.297 -1.756 1 98 69 ALA A C 1
ATOM 586 O O . ALA A 1 69 ? -9.883 17.297 -1.137 1 98 69 ALA A O 1
ATOM 587 N N . LEU A 1 70 ? -9.117 15.227 -1.143 1 97.44 70 LEU A N 1
ATOM 588 C CA . LEU A 1 70 ? -9.102 15.133 0.313 1 97.44 70 LEU A CA 1
ATOM 589 C C . LEU A 1 70 ? -8.086 16.109 0.908 1 97.44 70 LEU A C 1
ATOM 591 O O . LEU A 1 70 ? -8.328 16.688 1.967 1 97.44 70 LEU A O 1
ATOM 595 N N . LEU A 1 71 ? -7.023 16.328 0.208 1 95.38 71 LEU A N 1
ATOM 596 C CA . LEU A 1 71 ? -5.98 17.219 0.715 1 95.38 71 LEU A CA 1
ATOM 597 C C . LEU A 1 71 ? -6.348 18.672 0.481 1 95.38 71 LEU A C 1
ATOM 599 O O . LEU A 1 71 ? -6.105 19.531 1.341 1 95.38 71 LEU A O 1
ATOM 603 N N . THR A 1 72 ? -6.953 18.969 -0.688 1 95.31 72 THR A N 1
ATOM 604 C CA . THR A 1 72 ? -7.172 20.344 -1.088 1 95.31 72 THR A CA 1
ATOM 605 C C . THR A 1 72 ? -8.586 20.797 -0.719 1 95.31 72 THR A C 1
ATOM 607 O O . THR A 1 72 ? -8.859 22 -0.661 1 95.31 72 THR A O 1
ATOM 610 N N . GLN A 1 73 ? -9.477 19.969 -0.642 1 95.25 73 GLN A N 1
ATOM 611 C CA . GLN A 1 73 ? -10.82 20.156 -0.099 1 95.25 73 GLN A CA 1
ATOM 612 C C . GLN A 1 73 ? -11.625 21.141 -0.951 1 95.25 73 GLN A C 1
ATOM 614 O O . GLN A 1 73 ? -12.227 22.078 -0.426 1 95.25 73 GLN A O 1
ATOM 619 N N . PRO A 1 74 ? -11.672 20.891 -2.207 1 95.31 74 PRO A N 1
ATOM 620 C CA . PRO A 1 74 ? -12.672 21.641 -2.957 1 95.31 74 PRO A CA 1
ATOM 621 C C . PRO A 1 74 ? -14.094 21.391 -2.471 1 95.31 74 PRO A C 1
ATOM 623 O O . PRO A 1 74 ? -14.328 20.438 -1.712 1 95.31 74 PRO A O 1
ATOM 626 N N . TRP A 1 75 ? -14.984 22.109 -2.885 1 93.62 75 TRP A N 1
ATOM 627 C CA . TRP A 1 75 ? -16.328 22.094 -2.33 1 93.62 75 TRP A CA 1
ATOM 628 C C . TRP A 1 75 ? -17.031 20.766 -2.594 1 93.62 75 TRP A C 1
ATOM 630 O O . TRP A 1 75 ? -17.953 20.391 -1.868 1 93.62 75 TRP A O 1
ATOM 640 N N . TYR A 1 76 ? -16.594 20 -3.551 1 96.12 76 TYR A N 1
ATOM 641 C CA . TYR A 1 76 ? -17.297 18.781 -3.963 1 96.12 76 TYR A CA 1
ATOM 642 C C . TYR A 1 76 ? -16.688 17.547 -3.301 1 96.12 76 TYR A C 1
ATOM 644 O O . TYR A 1 76 ? -17.109 16.422 -3.562 1 96.12 76 TYR A O 1
ATOM 652 N N . THR A 1 77 ? -15.773 17.703 -2.443 1 97.19 77 THR A N 1
ATOM 653 C CA . THR A 1 77 ? -14.984 16.609 -1.893 1 97.19 77 THR A CA 1
ATOM 654 C C . THR A 1 77 ? -15.883 15.602 -1.177 1 97.19 77 THR A C 1
ATOM 656 O O . THR A 1 77 ? -15.742 14.391 -1.367 1 97.19 77 THR A O 1
ATOM 659 N N . ARG A 1 78 ? -16.75 16.078 -0.405 1 96.44 78 ARG A N 1
ATOM 660 C CA . ARG A 1 78 ? -17.609 15.18 0.352 1 96.44 78 ARG A CA 1
ATOM 661 C C . ARG A 1 78 ? -18.453 14.312 -0.582 1 96.44 78 ARG A C 1
ATOM 663 O O . ARG A 1 78 ? -18.547 13.094 -0.388 1 96.44 78 ARG A O 1
ATOM 670 N N . TRP A 1 79 ? -19.016 14.875 -1.609 1 96.94 79 TRP A N 1
ATOM 671 C CA . TRP A 1 79 ? -19.844 14.141 -2.561 1 96.94 79 TRP A CA 1
ATOM 672 C C . TRP A 1 79 ? -19 13.164 -3.373 1 96.94 79 TRP A C 1
ATOM 674 O O . TRP A 1 79 ? -19.438 12.039 -3.646 1 96.94 79 TRP A O 1
ATOM 684 N N . LEU A 1 80 ? -17.891 13.609 -3.717 1 98.19 80 LEU A N 1
ATOM 685 C CA . LEU A 1 80 ? -16.969 12.727 -4.43 1 98.19 80 LEU A CA 1
ATOM 686 C C . LEU A 1 80 ? -16.594 11.523 -3.57 1 98.19 80 LEU A C 1
ATOM 688 O O . LEU A 1 80 ? -16.609 10.383 -4.051 1 98.19 80 LEU A O 1
ATOM 692 N N . ALA A 1 81 ? -16.297 11.758 -2.338 1 98.56 81 ALA A N 1
ATOM 693 C CA . ALA A 1 81 ? -15.922 10.695 -1.404 1 98.56 81 ALA A CA 1
ATOM 694 C C . ALA A 1 81 ? -17.062 9.688 -1.232 1 98.56 81 ALA A C 1
ATOM 696 O O . ALA A 1 81 ? -16.844 8.477 -1.294 1 98.56 81 ALA A O 1
ATOM 697 N N . VAL A 1 82 ? -18.203 10.141 -1.064 1 98.44 82 VAL A N 1
ATOM 698 C CA . VAL A 1 82 ? -19.359 9.266 -0.873 1 98.44 82 VAL A CA 1
ATOM 699 C C . VAL A 1 82 ? -19.609 8.469 -2.146 1 98.44 82 VAL A C 1
ATOM 701 O O . VAL A 1 82 ? -19.719 7.238 -2.104 1 98.44 82 VAL A O 1
ATOM 704 N N . GLY A 1 83 ? -19.719 9.164 -3.193 1 98.5 83 GLY A N 1
ATOM 705 C CA . GLY A 1 83 ? -20.016 8.508 -4.457 1 98.5 83 GLY A CA 1
ATOM 706 C C . GLY A 1 83 ? -18.969 7.48 -4.859 1 98.5 83 GLY A C 1
ATOM 707 O O . GLY A 1 83 ? -19.312 6.348 -5.199 1 98.5 83 GLY A O 1
ATOM 708 N N . MET A 1 84 ? -17.797 7.84 -4.805 1 98.44 84 MET A N 1
ATOM 709 C CA . MET A 1 84 ? -16.719 6.938 -5.203 1 98.44 84 MET A CA 1
ATOM 710 C C . MET A 1 84 ? -16.625 5.746 -4.254 1 98.44 84 MET A C 1
ATOM 712 O O . MET A 1 84 ? -16.406 4.617 -4.691 1 98.44 84 MET A O 1
ATOM 716 N N . SER A 1 85 ? -16.797 5.984 -3.018 1 98.75 85 SER A N 1
ATOM 717 C CA . SER A 1 85 ? -16.75 4.887 -2.057 1 98.75 85 SER A CA 1
ATOM 718 C C . SER A 1 85 ? -17.891 3.902 -2.279 1 98.75 85 SER A C 1
ATOM 720 O O . SER A 1 85 ? -17.688 2.688 -2.285 1 98.75 85 SER A O 1
ATOM 722 N N . ALA A 1 86 ? -19.031 4.449 -2.482 1 98.62 86 ALA A N 1
ATOM 723 C CA . ALA A 1 86 ? -20.188 3.572 -2.705 1 98.62 86 ALA A CA 1
ATOM 724 C C . ALA A 1 86 ? -19.969 2.701 -3.939 1 98.62 86 ALA A C 1
ATOM 726 O O . ALA A 1 86 ? -20.172 1.485 -3.893 1 98.62 86 ALA A O 1
ATOM 727 N N . ILE A 1 87 ? -19.547 3.285 -4.969 1 98.31 87 ILE A N 1
ATOM 728 C CA . ILE A 1 87 ? -19.344 2.576 -6.227 1 98.31 87 ILE A CA 1
ATOM 729 C C . ILE A 1 87 ? -18.25 1.529 -6.059 1 98.31 87 ILE A C 1
ATOM 731 O O . ILE A 1 87 ? -18.422 0.371 -6.445 1 98.31 87 ILE A O 1
ATOM 735 N N . GLU A 1 88 ? -17.188 1.912 -5.484 1 98.38 88 GLU A N 1
ATOM 736 C CA . GLU A 1 88 ? -16.062 1.003 -5.281 1 98.38 88 GLU A CA 1
ATOM 737 C C . GLU A 1 88 ? -16.453 -0.171 -4.387 1 98.38 88 GLU A C 1
ATOM 739 O O . GLU A 1 88 ? -16.141 -1.323 -4.699 1 98.38 88 GLU A O 1
ATOM 744 N N . ILE A 1 89 ? -17.094 0.072 -3.354 1 98.75 89 ILE A N 1
ATOM 745 C CA . ILE A 1 89 ? -17.469 -0.965 -2.398 1 98.75 89 ILE A CA 1
ATOM 746 C C . ILE A 1 89 ? -18.406 -1.966 -3.072 1 98.75 89 ILE A C 1
ATOM 748 O O . ILE A 1 89 ? -18.203 -3.178 -2.977 1 98.75 89 ILE A O 1
ATOM 752 N N . VAL A 1 90 ? -19.359 -1.476 -3.816 1 98.75 90 VAL A N 1
ATOM 753 C CA . VAL A 1 90 ? -20.312 -2.352 -4.496 1 98.75 90 VAL A CA 1
ATOM 754 C C . VAL A 1 90 ? -19.578 -3.197 -5.539 1 98.75 90 VAL A C 1
ATOM 756 O O . VAL A 1 90 ? -19.781 -4.41 -5.613 1 98.75 90 VAL A O 1
ATOM 759 N N . ILE A 1 91 ? -18.719 -2.553 -6.281 1 98.12 91 ILE A N 1
ATOM 760 C CA . ILE A 1 91 ? -18 -3.26 -7.336 1 98.12 91 ILE A CA 1
ATOM 761 C C . ILE A 1 91 ? -17.109 -4.336 -6.723 1 98.12 91 ILE A C 1
ATOM 763 O O . ILE A 1 91 ? -17.141 -5.492 -7.148 1 98.12 91 ILE A O 1
ATOM 767 N N . ILE A 1 92 ? -16.422 -4.078 -5.707 1 98.44 92 ILE A N 1
ATOM 768 C CA . ILE A 1 92 ? -15.453 -5.012 -5.152 1 98.44 92 ILE A CA 1
ATOM 769 C C . ILE A 1 92 ? -16.188 -6.156 -4.445 1 98.44 92 ILE A C 1
ATOM 771 O O . ILE A 1 92 ? -15.797 -7.32 -4.578 1 98.44 92 ILE A O 1
ATOM 775 N N . LEU A 1 93 ? -17.219 -5.848 -3.738 1 98.56 93 LEU A N 1
ATOM 776 C CA . LEU A 1 93 ? -17.969 -6.906 -3.076 1 98.56 93 LEU A CA 1
ATOM 777 C C . LEU A 1 93 ? -18.578 -7.859 -4.098 1 98.56 93 LEU A C 1
ATOM 779 O O . LEU A 1 93 ? -18.609 -9.07 -3.879 1 98.56 93 LEU A O 1
ATOM 783 N N . THR A 1 94 ? -19.031 -7.297 -5.18 1 98.56 94 THR A N 1
ATOM 784 C CA . THR A 1 94 ? -19.578 -8.133 -6.25 1 98.56 94 THR A CA 1
ATOM 785 C C . THR A 1 94 ? -18.484 -9.023 -6.84 1 98.56 94 THR A C 1
ATOM 787 O O . THR A 1 94 ? -18.672 -10.234 -6.98 1 98.56 94 THR A O 1
ATOM 790 N N . LEU A 1 95 ? -17.375 -8.477 -7.133 1 97.5 95 LEU A N 1
ATOM 791 C CA . LEU A 1 95 ? -16.281 -9.227 -7.719 1 97.5 95 LEU A CA 1
ATOM 792 C C . LEU A 1 95 ? -15.766 -10.289 -6.75 1 97.5 95 LEU A C 1
ATOM 794 O O . LEU A 1 95 ? -15.445 -11.406 -7.164 1 97.5 95 LEU A O 1
ATOM 798 N N . PHE A 1 96 ? -15.734 -10 -5.465 1 97.88 96 PHE A N 1
ATOM 799 C CA . PHE A 1 96 ? -15.281 -10.961 -4.461 1 97.88 96 PHE A CA 1
ATOM 800 C C . PHE A 1 96 ? -16.266 -12.125 -4.355 1 97.88 96 PHE A C 1
ATOM 802 O O . PHE A 1 96 ? -15.844 -13.281 -4.27 1 97.88 96 PHE A O 1
ATOM 809 N N . THR A 1 97 ? -17.5 -11.828 -4.379 1 97.62 97 THR A N 1
ATOM 810 C CA . THR A 1 97 ? -18.5 -12.883 -4.293 1 97.62 97 THR A CA 1
ATOM 811 C C . THR A 1 97 ? -18.406 -13.828 -5.488 1 97.62 97 THR A C 1
ATOM 813 O O . THR A 1 97 ? -18.406 -15.047 -5.324 1 97.62 97 THR A O 1
ATOM 816 N N . LEU A 1 98 ? -18.219 -13.25 -6.637 1 97.38 98 LEU A N 1
ATOM 817 C CA . LEU A 1 98 ? -18.094 -14.055 -7.848 1 97.38 98 LEU A CA 1
ATOM 818 C C . LEU A 1 98 ? -16.797 -14.859 -7.836 1 97.38 98 LEU A C 1
ATOM 820 O O . LEU A 1 98 ? -16.781 -16.031 -8.203 1 97.38 98 LEU A O 1
ATOM 824 N N . PHE A 1 99 ? -15.758 -14.328 -7.387 1 96.81 99 PHE A N 1
ATOM 825 C CA . PHE A 1 99 ? -14.461 -14.984 -7.375 1 96.81 99 PHE A CA 1
ATOM 826 C C . PHE A 1 99 ? -14.422 -16.094 -6.336 1 96.81 99 PHE A C 1
ATOM 828 O O . PHE A 1 99 ? -13.945 -17.203 -6.613 1 96.81 99 PHE A O 1
ATOM 835 N N . LEU A 1 100 ? -14.961 -15.836 -5.133 1 95.12 100 LEU A N 1
ATOM 836 C CA . LEU A 1 100 ? -14.805 -16.766 -4.016 1 95.12 100 LEU A CA 1
ATOM 837 C C . LEU A 1 100 ? -15.789 -17.922 -4.133 1 95.12 100 LEU A C 1
ATOM 839 O O . LEU A 1 100 ? -15.656 -18.938 -3.436 1 95.12 100 LEU A O 1
ATOM 843 N N . ALA A 1 101 ? -16.719 -17.859 -5.043 1 95.38 101 ALA A N 1
ATOM 844 C CA . ALA A 1 101 ? -17.625 -18.984 -5.305 1 95.38 101 ALA A CA 1
ATOM 845 C C . ALA A 1 101 ? -16.859 -20.172 -5.895 1 95.38 101 ALA A C 1
ATOM 847 O O . ALA A 1 101 ? -17.125 -21.312 -5.547 1 95.38 101 ALA A O 1
ATOM 848 N N . GLU A 1 102 ? -15.875 -19.938 -6.75 1 94 102 GLU A N 1
ATOM 849 C CA . GLU A 1 102 ? -14.977 -20.922 -7.332 1 94 102 GLU A CA 1
ATOM 850 C C . GLU A 1 102 ? -13.609 -20.312 -7.637 1 94 102 GLU A C 1
ATOM 852 O O . GLU A 1 102 ? -13.266 -20.109 -8.805 1 94 102 GLU A O 1
ATOM 857 N N . PRO A 1 103 ? -12.914 -20.156 -6.621 1 93.31 103 PRO A N 1
ATOM 858 C CA . PRO A 1 103 ? -11.68 -19.391 -6.816 1 93.31 103 PRO A CA 1
ATOM 859 C C . PRO A 1 103 ? -10.617 -20.156 -7.594 1 93.31 103 PRO A C 1
ATOM 861 O O . PRO A 1 103 ? -10.336 -21.328 -7.277 1 93.31 103 PRO A O 1
ATOM 864 N N . GLU A 1 104 ? -10.18 -19.531 -8.648 1 93.75 104 GLU A N 1
ATOM 865 C CA . GLU A 1 104 ? -8.984 -19.969 -9.367 1 93.75 104 GLU A CA 1
ATOM 866 C C . GLU A 1 104 ? -7.789 -19.078 -9.047 1 93.75 104 GLU A C 1
ATOM 868 O O . GLU A 1 104 ? -7.602 -18.031 -9.672 1 93.75 104 GLU A O 1
ATOM 873 N N . TRP A 1 105 ? -6.988 -19.594 -8.18 1 94.12 105 TRP A N 1
ATOM 874 C CA . TRP A 1 105 ? -5.879 -18.781 -7.684 1 94.12 105 TRP A CA 1
ATOM 875 C C . TRP A 1 105 ? -4.691 -18.844 -8.641 1 94.12 105 TRP A C 1
ATOM 877 O O . TRP A 1 105 ? -4.152 -19.922 -8.906 1 94.12 105 TRP A O 1
ATOM 887 N N . SER A 1 106 ? -4.379 -17.703 -9.211 1 95.38 106 SER A N 1
ATOM 888 C CA . SER A 1 106 ? -3.188 -17.484 -10.016 1 95.38 106 SER A CA 1
ATOM 889 C C . SER A 1 106 ? -2.363 -16.328 -9.469 1 95.38 106 SER A C 1
ATOM 891 O O . SER A 1 106 ? -2.783 -15.648 -8.531 1 95.38 106 SER A O 1
ATOM 893 N N . ILE A 1 107 ? -1.241 -16.109 -10.023 1 96 107 ILE A N 1
ATOM 894 C CA . ILE A 1 107 ? -0.406 -15 -9.586 1 96 107 ILE A CA 1
ATOM 895 C C . ILE A 1 107 ? -1.135 -13.68 -9.82 1 96 107 ILE A C 1
ATOM 897 O O . ILE A 1 107 ? -1.1 -12.781 -8.977 1 96 107 ILE A O 1
ATOM 901 N N . TRP A 1 108 ? -1.896 -13.609 -10.82 1 95.69 108 TRP A N 1
ATOM 902 C CA . TRP A 1 108 ? -2.609 -12.391 -11.172 1 95.69 108 TRP A CA 1
ATOM 903 C C . TRP A 1 108 ? -3.826 -12.188 -10.273 1 95.69 108 TRP A C 1
ATOM 905 O O . TRP A 1 108 ? -4.0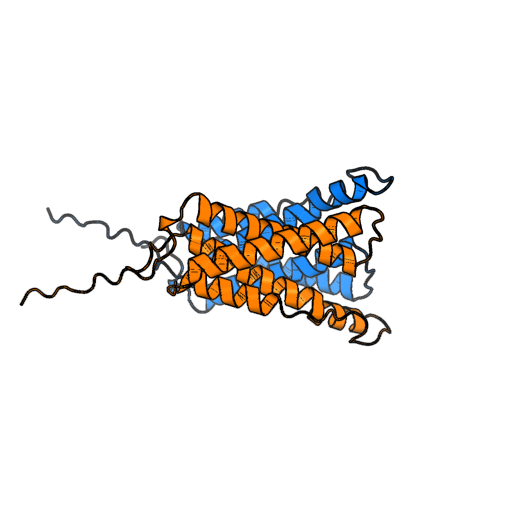31 -11.102 -9.727 1 95.69 108 TRP A O 1
ATOM 915 N N . ARG A 1 109 ? -4.543 -13.242 -10.039 1 95.69 109 ARG A N 1
ATOM 916 C CA . ARG A 1 109 ? -5.762 -13.156 -9.242 1 95.69 109 ARG A CA 1
ATOM 917 C C . ARG A 1 109 ? -5.441 -12.945 -7.766 1 95.69 109 ARG A C 1
ATOM 919 O O . ARG A 1 109 ? -6.184 -12.266 -7.055 1 95.69 109 ARG A O 1
ATOM 926 N N . SER A 1 110 ? -4.367 -13.516 -7.371 1 96.69 110 SER A N 1
ATOM 927 C CA . SER A 1 110 ? -4.008 -13.32 -5.969 1 96.69 110 SER A CA 1
ATOM 928 C C . SER A 1 110 ? -3.557 -11.891 -5.711 1 96.69 110 SER A C 1
ATOM 930 O O . SER A 1 110 ? -3.924 -11.289 -4.695 1 96.69 110 SER A O 1
ATOM 932 N N . ASN A 1 111 ? -2.729 -11.359 -6.598 1 97.81 111 ASN A N 1
ATOM 933 C CA . ASN A 1 111 ? -2.33 -9.961 -6.457 1 97.81 111 ASN A CA 1
ATOM 934 C C . ASN A 1 111 ? -3.533 -9.031 -6.535 1 97.81 111 ASN A C 1
ATOM 936 O O . ASN A 1 111 ? -3.627 -8.062 -5.777 1 97.81 111 ASN A O 1
ATOM 940 N N . TRP A 1 112 ? -4.402 -9.344 -7.434 1 96.25 112 TRP A N 1
ATOM 941 C CA . TRP A 1 112 ? -5.648 -8.594 -7.551 1 96.25 112 TRP A CA 1
ATOM 942 C C . TRP A 1 112 ? -6.453 -8.656 -6.258 1 96.25 112 TRP A C 1
ATOM 944 O O . TRP A 1 112 ? -6.934 -7.637 -5.766 1 96.25 112 TRP A O 1
ATOM 954 N N . PHE A 1 113 ? -6.586 -9.812 -5.742 1 97.69 113 PHE A N 1
ATOM 955 C CA . PHE A 1 113 ? -7.371 -10.039 -4.535 1 97.69 113 PHE A CA 1
ATOM 956 C C . PHE A 1 113 ? -6.801 -9.242 -3.363 1 97.69 113 PHE A C 1
ATOM 958 O O . PHE A 1 113 ? -7.531 -8.523 -2.682 1 97.69 113 PHE A O 1
ATOM 965 N N . VAL A 1 114 ? -5.508 -9.336 -3.145 1 98.19 114 VAL A N 1
ATOM 966 C CA . VAL A 1 114 ? -4.852 -8.641 -2.039 1 98.19 114 VAL A CA 1
ATOM 967 C C . VAL A 1 114 ? -5.012 -7.137 -2.207 1 98.19 114 VAL A C 1
ATOM 969 O O . VAL A 1 114 ? -5.359 -6.43 -1.256 1 98.19 114 VAL A O 1
ATOM 972 N N . ASN A 1 115 ? -4.785 -6.656 -3.387 1 98.31 115 ASN A N 1
ATOM 973 C CA . ASN A 1 115 ? -4.941 -5.234 -3.67 1 98.31 115 ASN A CA 1
ATOM 974 C C . ASN A 1 115 ? -6.363 -4.758 -3.385 1 98.31 115 ASN A C 1
ATOM 976 O O . ASN A 1 115 ? -6.559 -3.715 -2.76 1 98.31 115 ASN A O 1
ATOM 980 N N . LYS A 1 116 ? -7.348 -5.523 -3.75 1 98.19 116 LYS A N 1
ATOM 981 C CA . LYS A 1 116 ? -8.75 -5.121 -3.631 1 98.19 116 LYS A CA 1
ATOM 982 C C . LYS A 1 116 ? -9.211 -5.168 -2.176 1 98.19 116 LYS A C 1
ATOM 984 O O . LYS A 1 116 ? -10.078 -4.395 -1.772 1 98.19 116 LYS A O 1
ATOM 989 N N . VAL A 1 117 ? -8.609 -6.008 -1.432 1 98.56 117 VAL A N 1
ATOM 990 C CA . VAL A 1 117 ? -8.914 -5.988 -0.005 1 98.56 117 VAL A CA 1
ATOM 991 C C . VAL A 1 117 ? -8.531 -4.637 0.588 1 98.56 117 VAL A C 1
ATOM 993 O O . VAL A 1 117 ? -9.297 -4.051 1.363 1 98.56 117 VAL A O 1
ATOM 996 N N . PHE A 1 118 ? -7.402 -4.145 0.213 1 98.81 118 PHE A N 1
ATOM 997 C CA . PHE A 1 118 ? -6.945 -2.871 0.752 1 98.81 118 PHE A CA 1
ATOM 998 C C . PHE A 1 118 ? -7.75 -1.716 0.164 1 98.81 118 PHE A C 1
ATOM 1000 O O . PHE A 1 118 ? -8.055 -0.749 0.863 1 98.81 118 PHE A O 1
ATOM 1007 N N . VAL A 1 119 ? -8.086 -1.842 -1.095 1 98.69 119 VAL A N 1
ATOM 1008 C CA . VAL A 1 119 ? -8.906 -0.804 -1.701 1 98.69 119 VAL A CA 1
ATOM 1009 C C . VAL A 1 119 ? -10.281 -0.777 -1.028 1 98.69 119 VAL A C 1
ATOM 1011 O O . VAL A 1 119 ? -10.797 0.293 -0.694 1 98.69 119 VAL A O 1
ATOM 1014 N N . LEU A 1 120 ? -10.805 -1.905 -0.794 1 98.81 120 LEU A N 1
ATOM 1015 C CA . LEU A 1 120 ? -12.086 -1.997 -0.098 1 98.81 120 LEU A CA 1
ATOM 1016 C C . LEU A 1 120 ? -11.992 -1.368 1.288 1 98.81 120 LEU A C 1
ATOM 1018 O O . LEU A 1 120 ? -12.875 -0.605 1.688 1 98.81 120 LEU A O 1
ATOM 1022 N N . SER A 1 121 ? -10.961 -1.685 1.96 1 98.75 121 SER A N 1
ATOM 1023 C CA . SER A 1 121 ? -10.766 -1.141 3.299 1 98.75 121 SER A CA 1
ATOM 1024 C C . SER A 1 121 ? -10.648 0.38 3.268 1 98.75 121 SER A C 1
ATOM 1026 O O . SER A 1 121 ? -11.219 1.07 4.113 1 98.75 121 SER A O 1
ATOM 1028 N N . ALA A 1 122 ? -9.906 0.865 2.301 1 98.81 122 ALA A N 1
ATOM 1029 C CA . ALA A 1 122 ? -9.719 2.309 2.176 1 98.81 122 ALA A CA 1
ATOM 1030 C C . ALA A 1 122 ? -11.055 3.016 1.96 1 98.81 122 ALA A C 1
ATOM 1032 O O . ALA A 1 122 ? -11.352 4.008 2.629 1 98.81 122 ALA A O 1
ATOM 1033 N N . PHE A 1 123 ? -11.812 2.516 1.108 1 98.88 123 PHE A N 1
ATOM 1034 C CA . PHE A 1 123 ? -13.062 3.193 0.771 1 98.88 123 PHE A CA 1
ATOM 1035 C C . PHE A 1 123 ? -14.102 2.994 1.868 1 98.88 123 PHE A C 1
ATOM 1037 O O . PHE A 1 123 ? -14.93 3.871 2.109 1 98.88 123 PHE A O 1
ATOM 1044 N N . ALA A 1 124 ? -14.07 1.875 2.572 1 98.88 124 ALA A N 1
ATOM 1045 C CA . ALA A 1 124 ? -14.898 1.728 3.768 1 98.88 124 ALA A CA 1
ATOM 1046 C C . ALA A 1 124 ? -14.531 2.77 4.82 1 98.88 124 ALA A C 1
ATOM 1048 O O . ALA A 1 124 ? -15.414 3.363 5.449 1 98.88 124 ALA A O 1
ATOM 1049 N N . LEU A 1 125 ? -13.25 2.965 5.004 1 98.75 125 LEU A N 1
ATOM 1050 C CA . LEU A 1 125 ? -12.781 3.953 5.969 1 98.75 125 LEU A CA 1
ATOM 1051 C C . LEU A 1 125 ? -13.211 5.359 5.559 1 98.75 125 LEU A C 1
ATOM 1053 O O . LEU A 1 125 ? -13.625 6.156 6.402 1 98.75 125 LEU A O 1
ATOM 1057 N N . ILE A 1 126 ? -13.086 5.66 4.305 1 98.69 126 ILE A N 1
ATOM 1058 C CA . ILE A 1 126 ? -13.453 6.98 3.811 1 98.69 126 ILE A CA 1
ATOM 1059 C C . ILE A 1 126 ? -14.953 7.207 4 1 98.69 126 ILE A C 1
ATOM 1061 O O . ILE A 1 126 ? -15.367 8.25 4.52 1 98.69 126 ILE A O 1
ATOM 1065 N N . LEU A 1 127 ? -15.742 6.219 3.615 1 98.75 127 LEU A N 1
ATOM 1066 C CA . LEU A 1 127 ? -17.188 6.344 3.771 1 98.75 127 LEU A CA 1
ATOM 1067 C C . LEU A 1 127 ? -17.562 6.504 5.242 1 98.75 127 LEU A C 1
ATOM 1069 O O . LEU A 1 127 ? -18.391 7.352 5.586 1 98.75 127 LEU A O 1
ATOM 1073 N N . ALA A 1 128 ? -16.984 5.684 6.074 1 98.44 128 ALA A N 1
ATOM 1074 C CA . ALA A 1 128 ? -17.234 5.785 7.508 1 98.44 128 ALA A CA 1
ATOM 1075 C C . ALA A 1 128 ? -16.875 7.172 8.031 1 98.44 128 ALA A C 1
ATOM 1077 O O . ALA A 1 128 ? -17.578 7.734 8.867 1 98.44 128 ALA A O 1
ATOM 1078 N N . THR A 1 129 ? -15.789 7.688 7.547 1 97.88 129 THR A N 1
ATOM 1079 C CA . THR A 1 129 ? -15.344 9 7.988 1 97.88 129 THR A CA 1
ATOM 1080 C C . THR A 1 129 ? -16.344 10.078 7.602 1 97.88 129 THR A C 1
ATOM 1082 O O . THR A 1 129 ? -16.656 10.961 8.406 1 97.88 129 THR A O 1
ATOM 1085 N N . VAL A 1 130 ? -16.828 9.992 6.406 1 97.25 130 VAL A N 1
ATOM 1086 C CA . VAL A 1 130 ? -17.812 10.969 5.953 1 97.25 130 VAL A CA 1
ATOM 1087 C C . VAL A 1 130 ? -19.062 10.898 6.832 1 97.25 130 VAL A C 1
ATOM 1089 O O . VAL A 1 130 ? -19.656 11.93 7.156 1 97.25 130 VAL A O 1
ATOM 1092 N N . VAL A 1 131 ? -19.406 9.758 7.234 1 96.69 131 VAL A N 1
ATOM 1093 C CA . VAL A 1 131 ? -20.625 9.539 7.996 1 96.69 131 VAL A CA 1
ATOM 1094 C C . VAL A 1 131 ? -20.422 9.953 9.445 1 96.69 131 VAL A C 1
ATOM 1096 O O . VAL A 1 131 ? -21.266 10.641 10.031 1 96.69 131 VAL A O 1
ATOM 1099 N N . VAL A 1 132 ? -19.328 9.617 10.031 1 96.44 132 VAL A N 1
ATOM 1100 C CA . VAL A 1 132 ? -19.109 9.766 11.469 1 96.44 132 VAL A CA 1
ATOM 1101 C C . VAL A 1 132 ? -18.547 11.148 11.773 1 96.44 132 VAL A C 1
ATOM 1103 O O . VAL A 1 132 ? -18.812 11.719 12.836 1 96.44 132 VAL A O 1
ATOM 1106 N N . ARG A 1 133 ? -17.766 11.633 10.836 1 95.5 133 ARG A N 1
ATOM 1107 C CA . ARG A 1 133 ? -17.109 12.914 11.055 1 95.5 133 ARG A CA 1
ATOM 1108 C C . ARG A 1 133 ? -17.266 13.828 9.836 1 95.5 133 ARG A C 1
ATOM 1110 O O . ARG A 1 133 ? -16.281 14.273 9.25 1 95.5 133 ARG A O 1
ATOM 1117 N N . PRO A 1 134 ? -18.469 14.18 9.523 1 92.94 134 PRO A N 1
ATOM 1118 C CA . PRO A 1 134 ? -18.703 15.016 8.344 1 92.94 134 PRO A CA 1
ATOM 1119 C C . PRO A 1 134 ? -18.047 16.391 8.445 1 92.94 134 PRO A C 1
ATOM 1121 O O . PRO A 1 134 ? -17.797 17.031 7.426 1 92.94 134 PRO A O 1
ATOM 1124 N N . GLU A 1 135 ? -17.656 16.859 9.586 1 91.56 135 GLU A N 1
ATOM 1125 C CA . GLU A 1 135 ? -17.062 18.172 9.812 1 91.56 135 GLU A CA 1
ATOM 1126 C C . GLU A 1 135 ? -15.656 18.25 9.227 1 91.56 135 GLU A C 1
ATOM 1128 O O . GLU A 1 135 ? -15.102 19.344 9.078 1 91.56 135 GLU A O 1
ATOM 1133 N N . LEU A 1 136 ? -15.141 17.109 8.906 1 92.88 136 LEU A N 1
ATOM 1134 C CA . LEU A 1 136 ? -13.797 17.094 8.344 1 92.88 136 LEU A CA 1
ATOM 1135 C C . LEU A 1 136 ? -13.82 17.484 6.867 1 92.88 136 LEU A C 1
ATOM 1137 O O . LEU A 1 136 ? -12.766 17.688 6.262 1 92.88 136 LEU A O 1
ATOM 1141 N N . PHE A 1 137 ? -15 17.609 6.305 1 92.31 137 PHE A N 1
ATOM 1142 C CA . PHE A 1 137 ? -15.141 17.953 4.891 1 92.31 137 PHE A CA 1
ATOM 1143 C C . PHE A 1 137 ? -15.758 19.328 4.719 1 92.31 137 PHE A C 1
ATOM 1145 O O . PHE A 1 137 ? -16.734 19.672 5.395 1 92.31 137 PHE A O 1
ATOM 1152 N N . ARG A 1 138 ? -15.055 20.109 3.91 1 82.12 138 ARG A N 1
ATOM 1153 C CA . ARG A 1 138 ? -15.539 21.469 3.691 1 82.12 138 ARG A CA 1
ATOM 1154 C C . ARG A 1 138 ? -16.828 21.469 2.887 1 82.12 138 ARG A C 1
ATOM 1156 O O . ARG A 1 138 ? -17.016 20.641 1.99 1 82.12 138 ARG A O 1
ATOM 1163 N N . THR A 1 139 ? -17.719 22.234 3.299 1 70.25 139 THR A N 1
ATOM 1164 C CA . THR A 1 139 ? -18.938 22.453 2.539 1 70.25 139 THR A CA 1
ATOM 1165 C C . THR A 1 139 ? -18.906 23.781 1.796 1 70.25 139 THR A C 1
ATOM 1167 O O . THR A 1 139 ? -18.031 24.609 2.057 1 70.25 139 THR A O 1
ATOM 1170 N N . ARG A 1 140 ? -19.562 23.922 0.612 1 64.88 140 ARG A N 1
ATOM 1171 C CA . ARG A 1 140 ? -19.703 25.156 -0.156 1 64.88 140 ARG A CA 1
ATOM 1172 C C . ARG A 1 140 ? -19.891 26.359 0.765 1 64.88 140 ARG A C 1
ATOM 1174 O O . ARG A 1 140 ? -19.422 27.453 0.465 1 64.88 140 ARG A O 1
ATOM 1181 N N . SER A 1 141 ? -20.641 26.234 1.763 1 53.91 141 SER A N 1
ATOM 1182 C CA . SER A 1 141 ? -21.016 27.438 2.506 1 53.91 141 SER A CA 1
ATOM 1183 C C . SER A 1 141 ? -19.875 27.906 3.398 1 53.91 141 SER A C 1
ATOM 1185 O O . SER A 1 141 ? -19.984 28.922 4.074 1 53.91 141 SER A O 1
ATOM 1187 N N . SER A 1 142 ? -18.797 27.188 3.416 1 44.66 142 SER A N 1
ATOM 1188 C CA . SER A 1 142 ? -17.797 27.781 4.285 1 44.66 142 SER A CA 1
ATOM 1189 C C . SER A 1 142 ? -16.828 28.656 3.492 1 44.66 142 SER A C 1
ATOM 1191 O O . SER A 1 142 ? -16.484 28.328 2.354 1 44.66 142 SER A O 1
ATOM 1193 N N . MET B 1 1 ? 12.039 38.406 33.531 1 38.12 1 MET B N 1
ATOM 1194 C CA . MET B 1 1 ? 12.016 36.938 33.375 1 38.12 1 MET B CA 1
ATOM 1195 C C . MET B 1 1 ? 11.242 36.531 32.125 1 38.12 1 MET B C 1
ATOM 1197 O O . MET B 1 1 ? 10.008 36.594 32.125 1 38.12 1 MET B O 1
ATOM 1201 N N . ARG B 1 2 ? 11.727 36.812 30.906 1 43.78 2 ARG B N 1
ATOM 1202 C CA . ARG B 1 2 ? 11.25 36.625 29.547 1 43.78 2 ARG B CA 1
ATOM 1203 C C . ARG B 1 2 ? 10.859 35.156 29.312 1 43.78 2 ARG B C 1
ATOM 1205 O O . ARG B 1 2 ? 11.609 34.25 29.656 1 43.78 2 ARG B O 1
ATOM 1212 N N . ASP B 1 3 ? 9.555 34.906 29.344 1 38.66 3 ASP B N 1
ATOM 1213 C CA . ASP B 1 3 ? 8.922 33.656 28.922 1 38.66 3 ASP B CA 1
ATOM 1214 C C . ASP B 1 3 ? 9.602 33.094 27.672 1 38.66 3 ASP B C 1
ATOM 1216 O O . ASP B 1 3 ? 9.484 33.688 26.578 1 38.66 3 ASP B O 1
ATOM 1220 N N . MET B 1 4 ? 10.93 32.656 27.781 1 39.09 4 MET B N 1
ATOM 1221 C CA . MET B 1 4 ? 11.484 31.75 26.781 1 39.09 4 MET B CA 1
ATOM 1222 C C . MET B 1 4 ? 10.469 30.688 26.406 1 39.09 4 MET B C 1
ATOM 1224 O O . MET B 1 4 ? 10.375 29.656 27.078 1 39.09 4 MET B O 1
ATOM 1228 N N . THR B 1 5 ? 9.211 31.078 26.234 1 40.31 5 THR B N 1
ATOM 1229 C CA . THR B 1 5 ? 8.281 30.109 25.641 1 40.31 5 THR B CA 1
ATOM 1230 C C . THR B 1 5 ? 9.008 29.188 24.672 1 40.31 5 THR B C 1
ATOM 1232 O O . THR B 1 5 ? 9.68 29.656 23.75 1 40.31 5 THR B O 1
ATOM 1235 N N . ARG B 1 6 ? 9.469 28.062 25.109 1 39.94 6 ARG B N 1
ATOM 1236 C CA . ARG B 1 6 ? 9.891 26.875 24.359 1 39.94 6 ARG B CA 1
ATOM 1237 C C . ARG B 1 6 ? 9.164 26.781 23.031 1 39.94 6 ARG B C 1
ATOM 1239 O O . ARG B 1 6 ? 7.957 26.531 22.984 1 39.94 6 ARG B O 1
ATOM 1246 N N . SER B 1 7 ? 9.445 27.656 22.156 1 40.47 7 SER B N 1
ATOM 1247 C CA . SER B 1 7 ? 9.109 27.25 20.797 1 40.47 7 SER B CA 1
ATOM 1248 C C . SER B 1 7 ? 9.289 25.75 20.594 1 40.47 7 SER B C 1
ATOM 1250 O O . SER B 1 7 ? 10.406 25.234 20.703 1 40.47 7 SER B O 1
ATOM 1252 N N . ARG B 1 8 ? 8.516 24.938 21.25 1 40.34 8 ARG B N 1
ATOM 1253 C CA . ARG B 1 8 ? 8.438 23.516 20.938 1 40.34 8 ARG B CA 1
ATOM 1254 C C . ARG B 1 8 ? 8.875 23.234 19.5 1 40.34 8 ARG B C 1
ATOM 1256 O O . ARG B 1 8 ? 8.305 23.797 18.547 1 40.34 8 ARG B O 1
ATOM 1263 N N . LEU B 1 9 ? 10.102 23.047 19.219 1 39.22 9 LEU B N 1
ATOM 1264 C CA . LEU B 1 9 ? 10.82 22.5 18.062 1 39.22 9 LEU B CA 1
ATOM 1265 C C . LEU B 1 9 ? 9.992 21.438 17.359 1 39.22 9 LEU B C 1
ATOM 1267 O O . LEU B 1 9 ? 10.055 20.25 17.719 1 39.22 9 LEU B O 1
ATOM 1271 N N . GLN B 1 10 ? 8.695 21.469 17.375 1 42.59 10 GLN B N 1
ATOM 1272 C CA . GLN B 1 10 ? 7.988 20.531 16.5 1 42.59 10 GLN B CA 1
ATOM 1273 C C . GLN B 1 10 ? 8.703 20.375 15.164 1 42.59 10 GLN B C 1
ATOM 1275 O O . GLN B 1 10 ? 9.094 21.359 14.539 1 42.59 10 GLN B O 1
ATOM 1280 N N . GLY B 1 11 ? 9.586 19.453 15.008 1 45.75 11 GLY B N 1
ATOM 1281 C CA . GLY B 1 11 ? 10.117 19.266 13.664 1 45.75 11 GLY B CA 1
ATOM 1282 C C . GLY B 1 11 ? 9.188 19.75 12.578 1 45.75 11 GLY B C 1
ATOM 1283 O O . GLY B 1 11 ? 7.988 19.938 12.812 1 45.75 11 GLY B O 1
ATOM 1284 N N . PRO B 1 12 ? 9.664 20.531 11.633 1 49.69 12 PRO B N 1
ATOM 1285 C CA . PRO B 1 12 ? 8.773 21.094 10.609 1 49.69 12 PRO B CA 1
ATOM 1286 C C . PRO B 1 12 ? 7.727 20.109 10.125 1 49.69 12 PRO B C 1
ATOM 1288 O O . PRO B 1 12 ? 8.055 18.953 9.836 1 49.69 12 PRO B O 1
ATOM 1291 N N . ASP B 1 13 ? 6.535 20.125 10.758 1 60.94 13 ASP B N 1
ATOM 1292 C CA . ASP B 1 13 ? 5.391 19.438 10.164 1 60.94 13 ASP B CA 1
ATOM 1293 C C . ASP B 1 13 ? 5.473 19.453 8.641 1 60.94 13 ASP B C 1
ATOM 1295 O O . ASP B 1 13 ? 5.16 20.453 8 1 60.94 13 ASP B O 1
ATOM 1299 N N . SER B 1 14 ? 6.41 18.469 8.156 1 86 14 SER B N 1
ATOM 1300 C CA . SER B 1 14 ? 6.547 18.359 6.707 1 86 14 SER B CA 1
ATOM 1301 C C . SER B 1 14 ? 5.559 17.344 6.137 1 86 14 SER B C 1
ATOM 1303 O O . SER B 1 14 ? 5.461 16.219 6.637 1 86 14 SER B O 1
ATOM 1305 N N . GLY B 1 15 ? 4.738 17.719 5.293 1 91.62 15 GLY B N 1
ATOM 1306 C CA . GLY B 1 15 ? 3.844 16.844 4.562 1 91.62 15 GLY B CA 1
ATOM 1307 C C . GLY B 1 15 ? 4.543 15.625 3.986 1 91.62 15 GLY B C 1
ATOM 1308 O O . GLY B 1 15 ? 3.965 14.539 3.939 1 91.62 15 GLY B O 1
ATOM 1309 N N . TRP B 1 16 ? 5.789 15.836 3.734 1 95.19 16 TRP B N 1
ATOM 1310 C CA . TRP B 1 16 ? 6.578 14.766 3.139 1 95.19 16 TRP B CA 1
ATOM 1311 C C . TRP B 1 16 ? 6.91 13.695 4.172 1 95.19 16 TRP B C 1
ATOM 1313 O O . TRP B 1 16 ? 6.758 12.5 3.91 1 95.19 16 TRP B O 1
ATOM 1323 N N . ILE B 1 17 ? 7.305 14.102 5.363 1 96.44 17 ILE B N 1
ATOM 1324 C CA . ILE B 1 17 ? 7.633 13.156 6.426 1 96.44 17 ILE B CA 1
ATOM 1325 C C . ILE B 1 17 ? 6.379 12.398 6.852 1 96.44 17 ILE B C 1
ATOM 1327 O O . ILE B 1 17 ? 6.426 11.188 7.098 1 96.44 17 ILE B O 1
ATOM 1331 N N . THR B 1 18 ? 5.336 13.07 6.883 1 96.38 18 THR B N 1
ATOM 1332 C CA . THR B 1 18 ? 4.066 12.43 7.203 1 96.38 18 THR B CA 1
ATOM 1333 C C . THR B 1 18 ? 3.707 11.391 6.148 1 96.38 18 THR B C 1
ATOM 1335 O O . THR B 1 18 ? 3.26 10.289 6.48 1 96.38 18 THR B O 1
ATOM 1338 N N . PHE B 1 19 ? 3.971 11.711 4.922 1 97.75 19 PHE B N 1
ATOM 1339 C CA . PHE B 1 19 ? 3.717 10.758 3.848 1 97.75 19 PHE B CA 1
ATOM 1340 C C . PHE B 1 19 ? 4.578 9.516 4.016 1 97.75 19 PHE B C 1
ATOM 1342 O O . PHE B 1 19 ? 4.082 8.391 3.908 1 97.75 19 PHE B O 1
ATOM 1349 N N . LEU B 1 20 ? 5.781 9.727 4.312 1 98.5 20 LEU B N 1
ATOM 1350 C CA . LEU B 1 20 ? 6.68 8.594 4.473 1 98.5 20 LEU B CA 1
ATOM 1351 C C . LEU B 1 20 ? 6.25 7.715 5.641 1 98.5 20 LEU B C 1
ATOM 1353 O O . LEU B 1 20 ? 6.312 6.488 5.559 1 98.5 20 LEU B O 1
ATOM 1357 N N . ALA B 1 21 ? 5.832 8.336 6.727 1 98.31 21 ALA B N 1
ATOM 1358 C CA . ALA B 1 21 ? 5.332 7.57 7.867 1 98.31 21 ALA B CA 1
ATOM 1359 C C . ALA B 1 21 ? 4.094 6.762 7.484 1 98.31 21 ALA B C 1
ATOM 1361 O O . ALA B 1 21 ? 4.004 5.57 7.789 1 98.31 21 ALA B O 1
ATOM 1362 N N . HIS B 1 22 ? 3.217 7.367 6.789 1 98.38 22 HIS B N 1
ATOM 1363 C CA . HIS B 1 22 ? 1.995 6.691 6.371 1 98.38 22 HIS B CA 1
ATOM 1364 C C . HIS B 1 22 ? 2.299 5.555 5.402 1 98.38 22 HIS B C 1
ATOM 1366 O O . HIS B 1 22 ? 1.659 4.5 5.453 1 98.38 22 HIS B O 1
ATOM 1372 N N . LEU B 1 23 ? 3.199 5.816 4.527 1 98.75 23 LEU B N 1
ATOM 1373 C CA . LEU B 1 23 ? 3.65 4.766 3.619 1 98.75 23 LEU B CA 1
ATOM 1374 C C . LEU B 1 23 ? 4.117 3.541 4.395 1 98.75 23 LEU B C 1
ATOM 1376 O O . LEU B 1 23 ? 3.719 2.416 4.09 1 98.75 23 LEU B O 1
ATOM 1380 N N . LEU B 1 24 ? 4.855 3.76 5.445 1 98.88 24 LEU B N 1
ATOM 1381 C CA . LEU B 1 24 ? 5.367 2.652 6.246 1 98.88 24 LEU B CA 1
ATOM 1382 C C . LEU B 1 24 ? 4.227 1.933 6.965 1 98.88 24 LEU B C 1
ATOM 1384 O O . LEU B 1 24 ? 4.246 0.706 7.09 1 98.88 24 LEU B O 1
ATOM 1388 N N . PHE B 1 25 ? 3.291 2.682 7.422 1 98.69 25 PHE B N 1
ATOM 1389 C CA . PHE B 1 25 ? 2.158 2.049 8.086 1 98.69 25 PHE B CA 1
ATOM 1390 C C . PHE B 1 25 ? 1.377 1.176 7.113 1 98.69 25 PHE B C 1
ATOM 1392 O O . PHE B 1 25 ? 0.973 0.062 7.453 1 98.69 25 PHE B O 1
ATOM 1399 N N . VAL B 1 26 ? 1.181 1.654 5.902 1 98.69 26 VAL B N 1
ATOM 1400 C CA . VAL B 1 26 ? 0.453 0.897 4.891 1 98.69 26 VAL B CA 1
ATOM 1401 C C . VAL B 1 26 ? 1.248 -0.349 4.508 1 98.69 26 VAL B C 1
ATOM 1403 O O . VAL B 1 26 ? 0.684 -1.438 4.383 1 98.69 26 VAL B O 1
ATOM 1406 N N . LEU B 1 27 ? 2.518 -0.194 4.387 1 98.69 27 LEU B N 1
ATOM 1407 C CA . LEU B 1 27 ? 3.359 -1.327 4.016 1 98.69 27 LEU B CA 1
ATOM 1408 C C . LEU B 1 27 ? 3.381 -2.37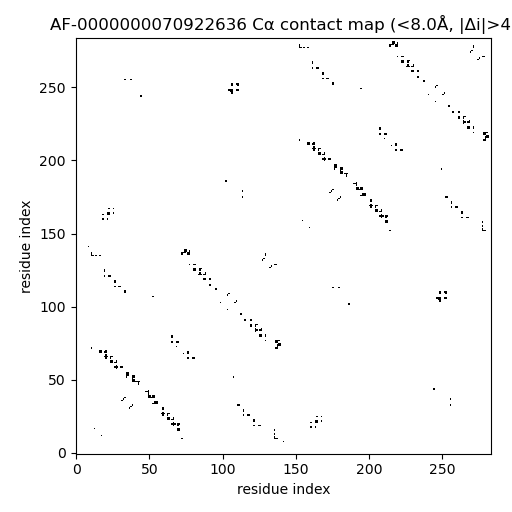1 5.129 1 98.69 27 LEU B C 1
ATOM 1410 O O . LEU B 1 27 ? 3.434 -3.572 4.855 1 98.69 27 LEU B O 1
ATOM 1414 N N . ALA B 1 28 ? 3.375 -1.92 6.375 1 98.5 28 ALA B N 1
ATOM 1415 C CA . ALA B 1 28 ? 3.316 -2.857 7.496 1 98.5 28 ALA B CA 1
ATOM 1416 C C . ALA B 1 28 ? 2.021 -3.664 7.465 1 98.5 28 ALA B C 1
ATOM 1418 O O . ALA B 1 28 ? 2.043 -4.891 7.613 1 98.5 28 ALA B O 1
ATOM 1419 N N . ALA B 1 29 ? 0.956 -3.014 7.227 1 98.31 29 ALA B N 1
ATOM 1420 C CA . ALA B 1 29 ? -0.329 -3.703 7.133 1 98.31 29 ALA B CA 1
ATOM 1421 C C . ALA B 1 29 ? -0.343 -4.68 5.961 1 98.31 29 ALA B C 1
ATOM 1423 O O . ALA B 1 29 ? -0.855 -5.797 6.082 1 98.31 29 ALA B O 1
ATOM 1424 N N . TRP B 1 30 ? 0.192 -4.23 4.863 1 98.44 30 TRP B N 1
ATOM 1425 C CA . TRP B 1 30 ? 0.292 -5.07 3.676 1 98.44 30 TRP B CA 1
ATOM 1426 C C . TRP B 1 30 ? 1.123 -6.316 3.955 1 98.44 30 TRP B C 1
ATOM 1428 O O . TRP B 1 30 ? 0.715 -7.43 3.621 1 98.44 30 TRP B O 1
ATOM 1438 N N . SER B 1 31 ? 2.223 -6.141 4.602 1 98 31 SER B N 1
ATOM 1439 C CA . SER B 1 31 ? 3.094 -7.266 4.926 1 98 31 SER B CA 1
ATOM 1440 C C . SER B 1 31 ? 2.4 -8.25 5.867 1 98 31 SER B C 1
ATOM 1442 O O . SER B 1 31 ? 2.457 -9.461 5.656 1 98 31 SER B O 1
ATOM 1444 N N . VAL B 1 32 ? 1.76 -7.734 6.848 1 97.38 32 VAL B N 1
ATOM 1445 C CA . VAL B 1 32 ? 1.027 -8.594 7.773 1 97.38 32 VAL B CA 1
ATOM 1446 C C . VAL B 1 32 ? -0.057 -9.359 7.02 1 97.38 32 VAL B C 1
ATOM 1448 O O . VAL B 1 32 ? -0.262 -10.555 7.258 1 97.38 32 VAL B O 1
ATOM 1451 N N . PHE B 1 33 ? -0.694 -8.727 6.133 1 97.94 33 PHE B N 1
ATOM 1452 C CA . PHE B 1 33 ? -1.782 -9.367 5.402 1 97.94 33 PHE B CA 1
ATOM 1453 C C . PHE B 1 33 ? -1.263 -10.523 4.559 1 97.94 33 PHE B C 1
ATOM 1455 O O . PHE B 1 33 ? -1.782 -11.641 4.641 1 97.94 33 PHE B O 1
ATOM 1462 N N . ILE B 1 34 ? -0.23 -10.297 3.787 1 97.06 34 ILE B N 1
ATOM 1463 C CA . ILE B 1 34 ? 0.195 -11.312 2.828 1 97.06 34 ILE B CA 1
ATOM 1464 C C . ILE B 1 34 ? 0.913 -12.445 3.559 1 97.06 34 ILE B C 1
ATOM 1466 O O . ILE B 1 34 ? 0.958 -13.578 3.07 1 97.06 34 ILE B O 1
ATOM 1470 N N . LYS B 1 35 ? 1.426 -12.188 4.719 1 96.44 35 LYS B N 1
ATOM 1471 C CA . LYS B 1 35 ? 2.215 -13.195 5.414 1 96.44 35 LYS B CA 1
ATOM 1472 C C . LYS B 1 35 ? 1.345 -14.023 6.355 1 96.44 35 LYS B C 1
ATOM 1474 O O . LYS B 1 35 ? 1.701 -15.148 6.711 1 96.44 35 LYS B O 1
ATOM 1479 N N . TYR B 1 36 ? 0.236 -13.438 6.777 1 94.94 36 TYR B N 1
ATOM 1480 C CA . TYR B 1 36 ? -0.531 -14.117 7.812 1 94.94 36 TYR B CA 1
ATOM 1481 C C . TYR B 1 36 ? -1.992 -14.258 7.402 1 94.94 36 TYR B C 1
ATOM 1483 O O . TYR B 1 36 ? -2.521 -15.375 7.336 1 94.94 36 TYR B O 1
ATOM 1491 N N . VAL B 1 37 ? -2.598 -13.203 6.992 1 96.25 37 VAL B N 1
ATOM 1492 C CA . VAL B 1 37 ? -4.039 -13.203 6.773 1 96.25 37 VAL B CA 1
ATOM 1493 C C . VAL B 1 37 ? -4.363 -13.898 5.453 1 96.25 37 VAL B C 1
ATOM 1495 O O . VAL B 1 37 ? -5.238 -14.766 5.398 1 96.25 37 VAL B O 1
ATOM 1498 N N . PHE B 1 38 ? -3.604 -13.641 4.449 1 97 38 PHE B N 1
ATOM 1499 C CA . PHE B 1 38 ? -3.877 -14.203 3.131 1 97 38 PHE B CA 1
ATOM 1500 C C . PHE B 1 38 ? -3.68 -15.711 3.131 1 97 38 PHE B C 1
ATOM 1502 O O . PHE B 1 38 ? -4.527 -16.453 2.635 1 97 38 PHE B O 1
ATOM 1509 N N . PRO B 1 39 ? -2.646 -16.203 3.66 1 95.75 39 PRO B N 1
ATOM 1510 C CA . PRO B 1 39 ? -2.488 -17.656 3.727 1 95.75 39 PRO B CA 1
ATOM 1511 C C . PRO B 1 39 ? -3.643 -18.344 4.453 1 95.75 39 PRO B C 1
ATOM 1513 O O . PRO B 1 39 ? -4.082 -19.422 4.039 1 95.75 39 PRO B O 1
ATOM 1516 N N . ILE B 1 40 ? -4.117 -17.719 5.473 1 95 40 ILE B N 1
ATOM 1517 C CA . ILE B 1 40 ? -5.234 -18.281 6.223 1 95 40 ILE B CA 1
ATOM 1518 C C . ILE B 1 40 ? -6.492 -18.281 5.352 1 95 40 ILE B C 1
ATOM 1520 O O . ILE B 1 40 ? -7.215 -19.281 5.289 1 95 40 ILE B O 1
ATOM 1524 N N . THR B 1 41 ? -6.734 -17.172 4.684 1 93.94 41 THR B N 1
ATOM 1525 C CA . THR B 1 41 ? -7.879 -17.062 3.789 1 93.94 41 THR B CA 1
ATOM 1526 C C . THR B 1 41 ? -7.777 -18.078 2.652 1 93.94 41 THR B C 1
ATOM 1528 O O . THR B 1 41 ? -8.766 -18.734 2.305 1 93.94 41 THR B O 1
ATOM 1531 N N . PHE B 1 42 ? -6.613 -18.172 2.152 1 94.44 42 PHE B N 1
ATOM 1532 C CA . PHE B 1 42 ? -6.355 -19.141 1.087 1 94.44 42 PHE B CA 1
ATOM 1533 C C . PHE B 1 42 ? -6.676 -20.547 1.544 1 94.44 42 PHE B C 1
ATOM 1535 O O . PHE B 1 42 ? -7.316 -21.312 0.817 1 94.44 42 PHE B O 1
ATOM 1542 N N . ALA B 1 43 ? -6.305 -20.891 2.686 1 94.56 43 ALA B N 1
ATOM 1543 C CA . ALA B 1 43 ? -6.492 -22.234 3.234 1 94.56 43 ALA B CA 1
ATOM 1544 C C . ALA B 1 43 ? -7.973 -22.547 3.434 1 94.56 43 ALA B C 1
ATOM 1546 O O . ALA B 1 43 ? -8.383 -23.703 3.377 1 94.56 43 ALA B O 1
ATOM 1547 N N . LEU B 1 44 ? -8.734 -21.516 3.604 1 92.88 44 LEU B N 1
ATOM 1548 C CA . LEU B 1 44 ? -10.172 -21.703 3.766 1 92.88 44 LEU B CA 1
ATOM 1549 C C . LEU B 1 44 ? -10.805 -22.219 2.477 1 92.88 44 LEU B C 1
ATOM 1551 O O . LEU B 1 44 ? -11.859 -22.844 2.506 1 92.88 44 LEU B O 1
ATOM 1555 N N . PHE B 1 45 ? -10.148 -21.969 1.374 1 92.75 45 PHE B N 1
ATOM 1556 C CA . PHE B 1 45 ? -10.727 -22.328 0.085 1 92.75 45 PHE B CA 1
ATOM 1557 C C . PHE B 1 45 ? -9.953 -23.469 -0.562 1 92.75 45 PHE B C 1
ATOM 1559 O O . PHE B 1 45 ? -10.266 -23.875 -1.683 1 92.75 45 PHE B O 1
ATOM 1566 N N . THR B 1 46 ? -8.984 -23.797 0.278 1 90.12 46 THR B N 1
ATOM 1567 C CA . THR B 1 46 ? -8.188 -24.922 -0.202 1 90.12 46 THR B CA 1
ATOM 1568 C C . THR B 1 46 ? -8.078 -26 0.868 1 90.12 46 THR B C 1
ATOM 1570 O O . THR B 1 46 ? -8.523 -25.812 2 1 90.12 46 THR B O 1
ATOM 1573 N N . ASP B 1 47 ? -7.715 -27.156 0.646 1 88.5 47 ASP B N 1
ATOM 1574 C CA . ASP B 1 47 ? -7.598 -28.266 1.59 1 88.5 47 ASP B CA 1
ATOM 1575 C C . ASP B 1 47 ? -6.23 -28.266 2.273 1 88.5 47 ASP B C 1
ATOM 1577 O O . ASP B 1 47 ? -5.754 -29.312 2.729 1 88.5 47 ASP B O 1
ATOM 1581 N N . GLU B 1 48 ? -5.695 -27.094 2.357 1 92.06 48 GLU B N 1
ATOM 1582 C CA . GLU B 1 48 ? -4.387 -26.984 2.992 1 92.06 48 GLU B CA 1
ATOM 1583 C C . GLU B 1 48 ? -4.516 -26.594 4.461 1 92.06 48 GLU B C 1
ATOM 1585 O O . GLU B 1 48 ? -5.539 -26.047 4.871 1 92.06 48 GLU B O 1
ATOM 1590 N N . ASP B 1 49 ? -3.445 -26.891 5.203 1 95 49 ASP B N 1
ATOM 1591 C CA . ASP B 1 49 ? -3.389 -26.406 6.582 1 95 49 ASP B CA 1
ATOM 1592 C C . ASP B 1 49 ? -3.316 -24.891 6.637 1 95 49 ASP B C 1
ATOM 1594 O O . ASP B 1 49 ? -2.627 -24.266 5.828 1 95 49 ASP B O 1
ATOM 1598 N N . TRP B 1 50 ? -3.949 -24.359 7.617 1 89.75 50 TRP B N 1
ATOM 1599 C CA . TRP B 1 50 ? -4.055 -22.906 7.715 1 89.75 50 TRP B CA 1
ATOM 1600 C C . TRP B 1 50 ? -2.68 -22.266 7.898 1 89.75 50 TRP B C 1
ATOM 1602 O O . TRP B 1 50 ? -2.475 -21.094 7.551 1 89.75 50 TRP B O 1
ATOM 1612 N N . HIS B 1 51 ? -1.713 -22.938 8.391 1 90.62 51 HIS B N 1
ATOM 1613 C CA . HIS B 1 51 ? -0.404 -22.375 8.688 1 90.62 51 HIS B CA 1
ATOM 1614 C C . HIS B 1 51 ? 0.624 -22.766 7.637 1 90.62 51 HIS B C 1
ATOM 1616 O O . HIS B 1 51 ? 1.794 -22.391 7.734 1 90.62 51 HIS B O 1
ATOM 1622 N N . ALA B 1 52 ? 0.234 -23.453 6.637 1 91.94 52 ALA B N 1
ATOM 1623 C CA . ALA B 1 52 ? 1.147 -2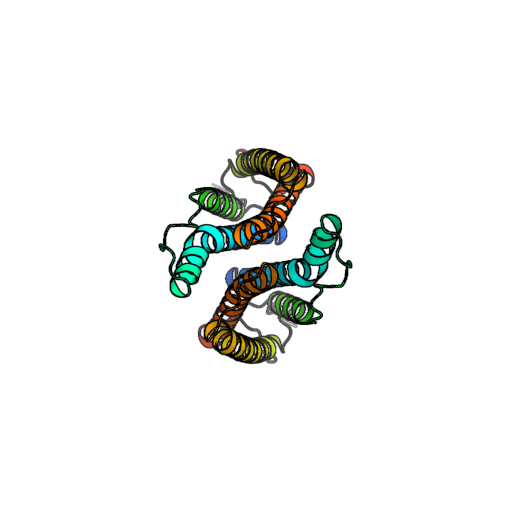4.031 5.66 1 91.94 52 ALA B CA 1
ATOM 1624 C C . ALA B 1 52 ? 1.945 -22.953 4.938 1 91.94 52 ALA B C 1
ATOM 1626 O O . ALA B 1 52 ? 3.105 -23.156 4.578 1 91.94 52 ALA B O 1
ATOM 1627 N N . ASN B 1 53 ? 1.323 -21.766 4.773 1 92.31 53 ASN B N 1
ATOM 1628 C CA . ASN B 1 53 ? 1.965 -20.734 3.951 1 92.31 53 ASN B CA 1
ATOM 1629 C C . ASN B 1 53 ? 2.197 -19.453 4.734 1 92.31 53 ASN B C 1
ATOM 1631 O O . ASN B 1 53 ? 2.371 -18.391 4.145 1 92.31 53 ASN B O 1
ATOM 1635 N N . ILE B 1 54 ? 2.186 -19.562 6.031 1 90.69 54 ILE B N 1
ATOM 1636 C CA . ILE B 1 54 ? 2.502 -18.422 6.871 1 90.69 54 ILE B CA 1
ATOM 1637 C C . ILE B 1 54 ? 4.008 -18.156 6.852 1 90.69 54 ILE B C 1
ATOM 1639 O O . ILE B 1 54 ? 4.805 -19.109 6.914 1 90.69 54 ILE B O 1
ATOM 1643 N N . PHE B 1 55 ? 4.387 -16.828 6.699 1 89.31 55 PHE B N 1
ATOM 1644 C CA . PHE B 1 55 ? 5.785 -16.422 6.754 1 89.31 55 PHE B CA 1
ATOM 1645 C C . PHE B 1 55 ? 6.055 -15.57 7.988 1 89.31 55 PHE B C 1
ATOM 1647 O O . PHE B 1 55 ? 5.77 -14.367 7.992 1 89.31 55 PHE B O 1
ATOM 1654 N N . TRP B 1 56 ? 6.711 -16.125 8.867 1 84.94 56 TRP B N 1
ATOM 1655 C CA . TRP B 1 56 ? 6.949 -15.453 10.141 1 84.94 56 TRP B CA 1
ATOM 1656 C C . TRP B 1 56 ? 8.07 -14.43 10.023 1 84.94 56 TRP B C 1
ATOM 1658 O O . TRP B 1 56 ? 9.18 -14.758 9.594 1 84.94 56 TRP B O 1
ATOM 1668 N N . ASP B 1 57 ? 7.699 -13.18 10.258 1 86.38 57 ASP B N 1
ATOM 1669 C CA . ASP B 1 57 ? 8.711 -12.125 10.242 1 86.38 57 ASP B CA 1
ATOM 1670 C C . ASP B 1 57 ? 8.273 -10.93 11.086 1 86.38 57 ASP B C 1
ATOM 1672 O O . ASP B 1 57 ? 7.074 -10.656 11.219 1 86.38 57 ASP B O 1
ATOM 1676 N N . LEU B 1 58 ? 9.211 -10.211 11.68 1 87.44 58 LEU B N 1
ATOM 1677 C CA . LEU B 1 58 ? 8.898 -9.109 12.578 1 87.44 58 LEU B CA 1
ATOM 1678 C C . LEU B 1 58 ? 9.156 -7.766 11.898 1 87.44 58 LEU B C 1
ATOM 1680 O O . LEU B 1 58 ? 9.031 -6.711 12.523 1 87.44 58 LEU B O 1
ATOM 1684 N N . TRP B 1 59 ? 9.328 -7.773 10.664 1 90.5 59 TRP B N 1
ATOM 1685 C CA . TRP B 1 59 ? 9.664 -6.555 9.93 1 90.5 59 TRP B CA 1
ATOM 1686 C C . TRP B 1 59 ? 8.508 -5.562 9.977 1 90.5 59 TRP B C 1
ATOM 1688 O O . TRP B 1 59 ? 8.727 -4.352 10.07 1 90.5 59 TRP B O 1
ATOM 1698 N N . PRO B 1 60 ? 7.301 -6.023 10.023 1 95.62 60 PRO B N 1
ATOM 1699 C CA . PRO B 1 60 ? 6.207 -5.051 10.109 1 95.62 60 PRO B CA 1
ATOM 1700 C C . PRO B 1 60 ? 6.266 -4.215 11.383 1 95.62 60 PRO B C 1
ATOM 1702 O O . PRO B 1 60 ? 5.934 -3.027 11.359 1 95.62 60 PRO B O 1
ATOM 1705 N N . VAL B 1 61 ? 6.715 -4.816 12.406 1 96.44 61 VAL B N 1
ATOM 1706 C CA . VAL B 1 61 ? 6.836 -4.082 13.664 1 96.44 61 VAL B CA 1
ATOM 1707 C C . VAL B 1 61 ? 7.891 -2.988 13.531 1 96.44 61 VAL B C 1
ATOM 1709 O O . VAL B 1 61 ? 7.691 -1.862 13.992 1 96.44 61 VAL B O 1
ATOM 1712 N N . ALA B 1 62 ? 8.961 -3.342 12.891 1 97.38 62 ALA B N 1
ATOM 1713 C CA . ALA B 1 62 ? 10.023 -2.365 12.641 1 97.38 62 ALA B CA 1
ATOM 1714 C C . ALA B 1 62 ? 9.508 -1.213 11.781 1 97.38 62 ALA B C 1
ATOM 1716 O O . ALA B 1 62 ? 9.852 -0.052 12.016 1 97.38 62 ALA B O 1
ATOM 1717 N N . HIS B 1 63 ? 8.719 -1.531 10.797 1 98.5 63 HIS B N 1
ATOM 1718 C CA . HIS B 1 63 ? 8.156 -0.502 9.93 1 98.5 63 HIS B CA 1
ATOM 1719 C C . HIS B 1 63 ? 7.254 0.443 10.719 1 98.5 63 HIS B C 1
ATOM 1721 O O . HIS B 1 63 ? 7.324 1.662 10.547 1 98.5 63 HIS B O 1
ATOM 1727 N N . VAL B 1 64 ? 6.465 -0.098 11.602 1 98.5 64 VAL B N 1
ATOM 1728 C CA . VAL B 1 64 ? 5.578 0.717 12.422 1 98.5 64 VAL B CA 1
ATOM 1729 C C . VAL B 1 64 ? 6.398 1.605 13.352 1 98.5 64 VAL B C 1
ATOM 1731 O O . VAL B 1 64 ? 6.094 2.787 13.531 1 98.5 64 VAL B O 1
ATOM 1734 N N . TRP B 1 65 ? 7.43 0.987 13.898 1 98.5 65 TRP B N 1
ATOM 1735 C CA . TRP B 1 65 ? 8.312 1.733 14.797 1 98.5 65 TRP B CA 1
ATOM 1736 C C . TRP B 1 65 ? 8.922 2.934 14.078 1 98.5 65 TRP B C 1
ATOM 1738 O O . TRP B 1 65 ? 8.867 4.059 14.586 1 98.5 65 TRP B O 1
ATOM 1748 N N . LEU B 1 66 ? 9.406 2.715 12.969 1 98.62 66 LEU B N 1
ATOM 1749 C CA . LEU B 1 66 ? 10.016 3.816 12.234 1 98.62 66 LEU B CA 1
ATOM 1750 C C . LEU B 1 66 ? 8.969 4.84 11.812 1 98.62 66 LEU B C 1
ATOM 1752 O O . LEU B 1 66 ? 9.219 6.047 11.867 1 98.62 66 LEU B O 1
ATOM 1756 N N . GLY B 1 67 ? 7.797 4.387 11.344 1 98.44 67 GLY B N 1
ATOM 1757 C CA . GLY B 1 67 ? 6.723 5.312 11.023 1 98.44 67 GLY B CA 1
ATOM 1758 C C . GLY B 1 67 ? 6.348 6.211 12.188 1 98.44 67 GLY B C 1
ATOM 1759 O O . GLY B 1 67 ? 6.203 7.426 12.023 1 98.44 67 GLY B O 1
ATOM 1760 N N . TRP B 1 68 ? 6.246 5.57 13.32 1 97.75 68 TRP B N 1
ATOM 1761 C CA . TRP B 1 68 ? 5.953 6.316 14.539 1 97.75 68 TRP B CA 1
ATOM 1762 C C . TRP B 1 68 ? 7.062 7.316 14.852 1 97.75 68 TRP B C 1
ATOM 1764 O O . TRP B 1 68 ? 6.793 8.469 15.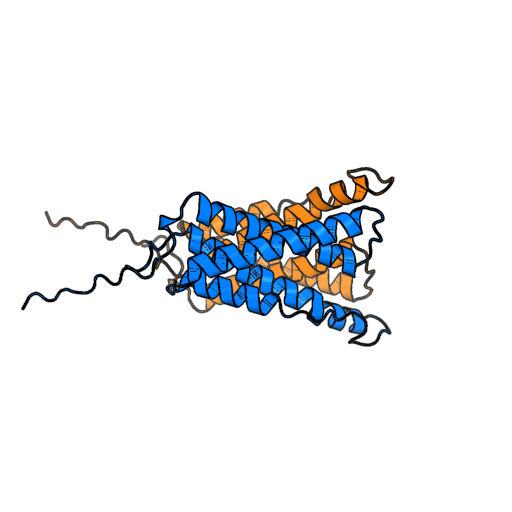188 1 97.75 68 TRP B O 1
ATOM 1774 N N . ALA B 1 69 ? 8.273 6.906 14.75 1 98 69 ALA B N 1
ATOM 1775 C CA . ALA B 1 69 ? 9.414 7.773 15.023 1 98 69 ALA B CA 1
ATOM 1776 C C . ALA B 1 69 ? 9.445 8.961 14.07 1 98 69 ALA B C 1
ATOM 1778 O O . ALA B 1 69 ? 9.797 10.078 14.469 1 98 69 ALA B O 1
ATOM 1779 N N . LEU B 1 70 ? 9.078 8.758 12.844 1 97.38 70 LEU B N 1
ATOM 1780 C CA . LEU B 1 70 ? 9.047 9.836 11.859 1 97.38 70 LEU B CA 1
ATOM 1781 C C . LEU B 1 70 ? 8.008 10.883 12.234 1 97.38 70 LEU B C 1
ATOM 1783 O O . LEU B 1 70 ? 8.219 12.086 12.031 1 97.38 70 LEU B O 1
ATOM 1787 N N . LEU B 1 71 ? 6.941 10.461 12.836 1 95.31 71 LEU B N 1
ATOM 1788 C CA . LEU B 1 71 ? 5.871 11.383 13.195 1 95.31 71 LEU B CA 1
ATOM 1789 C C . LEU B 1 71 ? 6.207 12.125 14.492 1 95.31 71 LEU B C 1
ATOM 1791 O O . LEU B 1 71 ? 5.934 13.32 14.617 1 95.31 71 LEU B O 1
ATOM 1795 N N . THR B 1 72 ? 6.82 11.391 15.453 1 95.25 72 THR B N 1
ATOM 1796 C CA . THR B 1 72 ? 7.012 11.953 16.781 1 95.25 72 THR B CA 1
ATOM 1797 C C . THR B 1 72 ? 8.406 12.555 16.922 1 95.25 72 THR B C 1
ATOM 1799 O O . THR B 1 72 ? 8.656 13.359 17.828 1 95.25 72 THR B O 1
ATOM 1802 N N . GLN B 1 73 ? 9.328 12.117 16.219 1 95.25 73 GLN B N 1
ATOM 1803 C CA . GLN B 1 73 ? 10.656 12.695 16.047 1 95.25 73 GLN B CA 1
ATOM 1804 C C . GLN B 1 73 ? 11.445 12.656 17.359 1 95.25 73 GLN B C 1
ATOM 1806 O O . GLN B 1 73 ? 12.016 13.672 17.766 1 95.25 73 GLN B O 1
ATOM 1811 N N . PRO B 1 74 ? 11.516 11.531 17.953 1 95.19 74 PRO B N 1
ATOM 1812 C CA . PRO B 1 74 ? 12.508 11.445 19.016 1 95.19 74 PRO B CA 1
ATOM 1813 C C . PRO B 1 74 ? 13.93 11.695 18.531 1 95.19 74 PRO B C 1
ATOM 1815 O O . PRO B 1 74 ? 14.18 11.703 17.312 1 95.19 74 PRO B O 1
ATOM 1818 N N . TRP B 1 75 ? 14.82 11.836 19.359 1 93.56 75 TRP B N 1
ATOM 1819 C CA . TRP B 1 75 ? 16.156 12.297 19.016 1 93.56 75 TRP B CA 1
ATOM 1820 C C . TRP B 1 75 ? 16.891 11.281 18.156 1 93.56 75 TRP B C 1
ATOM 1822 O O . TRP B 1 75 ? 17.812 11.633 17.406 1 93.56 75 TRP B O 1
ATOM 1832 N N . TYR B 1 76 ? 16.484 10.039 18.141 1 96.12 76 TYR B N 1
ATOM 1833 C CA . TYR B 1 76 ? 17.219 8.977 17.453 1 96.12 76 TYR B CA 1
ATOM 1834 C C . TYR B 1 76 ? 16.625 8.711 16.078 1 96.12 76 TYR B C 1
ATOM 1836 O O . TYR B 1 76 ? 17.078 7.809 15.367 1 96.12 76 TYR B O 1
ATOM 1844 N N . THR B 1 77 ? 15.695 9.461 15.648 1 97.12 77 THR B N 1
ATOM 1845 C CA . THR B 1 77 ? 14.922 9.188 14.445 1 97.12 77 THR B CA 1
ATOM 1846 C C . THR B 1 77 ? 15.828 9.141 13.219 1 97.12 77 THR B C 1
ATOM 1848 O O . THR B 1 77 ? 15.71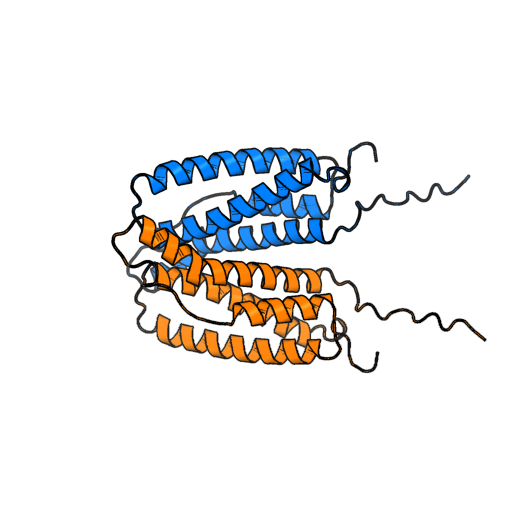9 8.234 12.391 1 97.12 77 THR B O 1
ATOM 1851 N N . ARG B 1 78 ? 16.672 10.062 13.125 1 96.38 78 ARG B N 1
ATOM 1852 C CA . ARG B 1 78 ? 17.547 10.109 11.953 1 96.38 78 ARG B CA 1
ATOM 1853 C C . ARG B 1 78 ? 18.422 8.859 11.867 1 96.38 78 ARG B C 1
ATOM 1855 O O . ARG B 1 78 ? 18.547 8.258 10.797 1 96.38 78 ARG B O 1
ATOM 1862 N N . TRP B 1 79 ? 18.984 8.414 12.953 1 96.94 79 TRP B N 1
ATOM 1863 C CA . TRP B 1 79 ? 19.828 7.238 12.984 1 96.94 79 TRP B CA 1
ATOM 1864 C C . TRP B 1 79 ? 19.031 5.969 12.719 1 96.94 79 TRP B C 1
ATOM 1866 O O . TRP B 1 79 ? 19.5 5.066 12.023 1 96.94 79 TRP B O 1
ATOM 1876 N N . LEU B 1 80 ? 17.906 5.953 13.266 1 98.19 80 LEU B N 1
ATOM 1877 C CA . LEU B 1 80 ? 17.016 4.824 13.008 1 98.19 80 LEU B CA 1
ATOM 1878 C C . LEU B 1 80 ? 16.656 4.738 11.531 1 98.19 80 LEU B C 1
ATOM 1880 O O . LEU B 1 80 ? 16.703 3.652 10.938 1 98.19 80 LEU B O 1
ATOM 1884 N N . ALA B 1 81 ? 16.344 5.844 10.938 1 98.56 81 ALA B N 1
ATOM 1885 C CA . ALA B 1 81 ? 15.984 5.902 9.523 1 98.56 81 ALA B CA 1
ATOM 1886 C C . ALA B 1 81 ? 17.141 5.438 8.641 1 98.56 81 ALA B C 1
ATOM 1888 O O . ALA B 1 81 ? 16.953 4.629 7.734 1 98.56 81 ALA B O 1
ATOM 1889 N N . VAL B 1 82 ? 18.266 5.879 8.906 1 98.44 82 VAL B N 1
ATOM 1890 C CA . VAL B 1 82 ? 19.453 5.512 8.117 1 98.44 82 VAL B CA 1
ATOM 1891 C C . VAL B 1 82 ? 19.734 4.023 8.289 1 98.44 82 VAL B C 1
ATOM 1893 O O . VAL B 1 82 ? 19.875 3.289 7.305 1 98.44 82 VAL B O 1
ATOM 1896 N N . GLY B 1 83 ? 19.844 3.637 9.5 1 98.5 83 GLY B N 1
ATOM 1897 C CA . GLY B 1 83 ? 20.172 2.252 9.773 1 98.5 83 GLY B CA 1
ATOM 1898 C C . GLY B 1 83 ? 19.172 1.266 9.219 1 98.5 83 GLY B C 1
ATOM 1899 O O . GLY B 1 83 ? 19.531 0.297 8.555 1 98.5 83 GLY B O 1
ATOM 1900 N N . MET B 1 84 ? 17.969 1.502 9.453 1 98.44 84 MET B N 1
ATOM 1901 C CA . MET B 1 84 ? 16.922 0.596 8.984 1 98.44 84 MET B CA 1
ATOM 1902 C C . MET B 1 84 ? 16.844 0.587 7.465 1 98.44 84 MET B C 1
ATOM 1904 O O . MET B 1 84 ? 16.656 -0.466 6.855 1 98.44 84 MET B O 1
ATOM 1908 N N . SER B 1 85 ? 17 1.717 6.875 1 98.81 85 SER B N 1
ATOM 1909 C CA . SER B 1 85 ? 16.969 1.776 5.418 1 98.81 85 SER B CA 1
ATOM 1910 C C . SER B 1 85 ? 18.125 1.019 4.797 1 98.81 85 SER B C 1
ATOM 1912 O O . SER B 1 85 ? 17.953 0.249 3.852 1 98.81 85 SER B O 1
ATOM 1914 N N . ALA B 1 86 ? 19.266 1.23 5.355 1 98.62 86 ALA B N 1
ATOM 1915 C CA . ALA B 1 86 ? 20.438 0.537 4.82 1 98.62 86 ALA B CA 1
ATOM 1916 C C . ALA B 1 86 ? 20.266 -0.977 4.914 1 98.62 86 ALA B C 1
ATOM 1918 O O . ALA B 1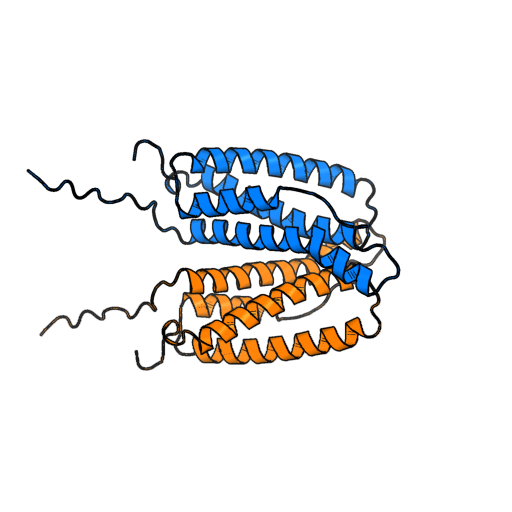 86 ? 20.5 -1.695 3.939 1 98.62 86 ALA B O 1
ATOM 1919 N N . ILE B 1 87 ? 19.828 -1.421 6.012 1 98.31 87 ILE B N 1
ATOM 1920 C CA . ILE B 1 87 ? 19.656 -2.852 6.246 1 98.31 87 ILE B CA 1
ATOM 1921 C C . ILE B 1 87 ? 18.578 -3.404 5.316 1 98.31 87 ILE B C 1
ATOM 1923 O O . ILE B 1 87 ? 18.781 -4.426 4.656 1 98.31 87 ILE B O 1
ATOM 1927 N N . GLU B 1 88 ? 17.5 -2.74 5.25 1 98.38 88 GLU B N 1
ATOM 1928 C CA . GLU B 1 88 ? 16.391 -3.18 4.402 1 98.38 88 GLU B CA 1
ATOM 1929 C C . GLU B 1 88 ? 16.797 -3.211 2.932 1 98.38 88 GLU B C 1
ATOM 1931 O O . GLU B 1 88 ? 16.531 -4.18 2.225 1 98.38 88 GLU B O 1
ATOM 1936 N N . ILE B 1 89 ? 17.422 -2.238 2.484 1 98.75 89 ILE B N 1
ATOM 1937 C CA . ILE B 1 89 ? 17.828 -2.135 1.085 1 98.75 89 ILE B CA 1
ATOM 1938 C C . ILE B 1 89 ? 18.797 -3.264 0.737 1 98.75 89 ILE B C 1
ATOM 1940 O O . ILE B 1 89 ? 18.609 -3.951 -0.272 1 98.75 89 ILE B O 1
ATOM 1944 N N . VAL B 1 90 ? 19.75 -3.518 1.587 1 98.75 90 VAL B N 1
ATOM 1945 C CA . VAL B 1 90 ? 20.719 -4.574 1.34 1 98.75 90 VAL B CA 1
ATOM 1946 C C . VAL B 1 90 ? 20.016 -5.93 1.323 1 98.75 90 VAL B C 1
ATOM 1948 O O . VAL B 1 90 ? 20.25 -6.746 0.426 1 98.75 90 VAL B O 1
ATOM 1951 N N . ILE B 1 91 ? 19.156 -6.129 2.277 1 98.12 91 ILE B N 1
ATOM 1952 C CA . ILE B 1 91 ? 18.469 -7.406 2.379 1 98.12 91 ILE B CA 1
ATOM 1953 C C . ILE B 1 91 ? 17.594 -7.621 1.141 1 98.12 91 ILE B C 1
ATOM 1955 O O . ILE B 1 91 ? 17.656 -8.68 0.506 1 98.12 91 ILE B O 1
ATOM 1959 N N . ILE B 1 92 ? 16.891 -6.672 0.703 1 98.44 92 ILE B N 1
ATOM 1960 C CA . ILE B 1 92 ? 15.938 -6.844 -0.388 1 98.44 92 ILE B CA 1
ATOM 1961 C C . ILE B 1 92 ? 16.688 -6.996 -1.71 1 98.44 92 ILE B C 1
ATOM 1963 O O . ILE B 1 92 ? 16.328 -7.836 -2.541 1 98.44 92 ILE B O 1
ATOM 1967 N N . LEU B 1 93 ? 17.703 -6.223 -1.899 1 98.56 93 LEU B N 1
ATOM 1968 C CA . LEU B 1 93 ? 18.484 -6.355 -3.129 1 98.56 93 LEU B CA 1
ATOM 1969 C C . LEU B 1 93 ? 19.125 -7.734 -3.225 1 98.56 93 LEU B C 1
ATOM 1971 O O . LEU B 1 93 ? 19.188 -8.32 -4.309 1 98.56 93 LEU B O 1
ATOM 1975 N N . THR B 1 94 ? 19.562 -8.227 -2.1 1 98.62 94 THR B N 1
ATOM 1976 C CA . THR B 1 94 ? 20.125 -9.57 -2.078 1 98.62 94 THR B CA 1
ATOM 1977 C C . THR B 1 94 ? 19.062 -10.609 -2.416 1 98.62 94 THR B C 1
ATOM 1979 O O . THR B 1 94 ? 19.281 -11.469 -3.271 1 98.62 94 THR B O 1
ATOM 1982 N N . LEU B 1 95 ? 17.953 -10.523 -1.825 1 97.56 95 LEU B N 1
ATOM 1983 C CA . LEU B 1 95 ? 16.875 -11.469 -2.062 1 97.56 95 LEU B CA 1
ATOM 1984 C C . LEU B 1 95 ? 16.391 -11.391 -3.506 1 97.56 95 LEU B C 1
ATOM 1986 O O . LEU B 1 95 ? 16.094 -12.422 -4.125 1 97.56 95 LEU B O 1
ATOM 1990 N N . PHE B 1 96 ? 16.328 -10.211 -4.086 1 97.94 96 PHE B N 1
ATOM 1991 C CA . PHE B 1 96 ? 15.898 -10.039 -5.469 1 97.94 96 PHE B CA 1
ATOM 1992 C C . PHE B 1 96 ? 16.906 -10.656 -6.434 1 97.94 96 PHE B C 1
ATOM 1994 O O . PHE B 1 96 ? 16.516 -11.32 -7.398 1 97.94 96 PHE B O 1
ATOM 2001 N N . THR B 1 97 ? 18.141 -10.461 -6.164 1 97.69 97 THR B N 1
ATOM 2002 C CA . THR B 1 97 ? 19.172 -11.031 -7.027 1 97.69 97 THR B CA 1
ATOM 2003 C C . THR B 1 97 ? 19.109 -12.555 -7.023 1 97.69 97 THR B C 1
ATOM 2005 O O . THR B 1 97 ? 19.141 -13.188 -8.078 1 97.69 97 THR B O 1
ATOM 2008 N N . LEU B 1 98 ? 18.922 -13.094 -5.859 1 97.5 98 LEU B N 1
ATOM 2009 C CA . LEU B 1 98 ? 18.828 -14.547 -5.734 1 97.5 98 LEU B CA 1
ATOM 2010 C C . LEU B 1 98 ? 17.547 -15.062 -6.383 1 97.5 98 LEU B C 1
ATOM 2012 O O . LEU B 1 98 ? 17.562 -16.094 -7.07 1 97.5 98 LEU B O 1
ATOM 2016 N N . PHE B 1 99 ? 16.484 -14.422 -6.266 1 97.06 99 PHE B N 1
ATOM 2017 C CA . PHE B 1 99 ? 15.203 -14.852 -6.801 1 97.06 99 PHE B CA 1
ATOM 2018 C C . PHE B 1 99 ? 15.18 -14.734 -8.32 1 97.06 99 PHE B C 1
ATOM 2020 O O . PHE B 1 99 ? 14.734 -15.648 -9.008 1 97.06 99 PHE B O 1
ATOM 2027 N N . LEU B 1 100 ? 15.695 -13.602 -8.852 1 95.31 100 LEU B N 1
ATOM 2028 C CA . LEU B 1 100 ? 15.555 -13.312 -10.273 1 95.31 100 LEU B CA 1
ATOM 2029 C C . LEU B 1 100 ? 16.562 -14.102 -11.094 1 95.31 100 LEU B C 1
ATOM 2031 O O . LEU B 1 100 ? 16.438 -14.195 -12.32 1 95.31 100 LEU B O 1
ATOM 2035 N N . ALA B 1 101 ? 17.5 -14.758 -10.461 1 95.5 101 ALA B N 1
ATOM 2036 C CA . ALA B 1 101 ? 18.438 -15.641 -11.164 1 95.5 101 ALA B CA 1
ATOM 2037 C C . ALA B 1 101 ? 17.703 -16.859 -11.719 1 95.5 101 ALA B C 1
ATOM 2039 O O . ALA B 1 101 ? 18 -17.312 -12.836 1 95.5 101 ALA B O 1
ATOM 2040 N N . GLU B 1 102 ? 16.719 -17.406 -11.016 1 94.25 102 GLU B N 1
ATOM 2041 C CA . GLU B 1 102 ? 15.859 -18.5 -11.438 1 94.25 102 GLU B CA 1
ATOM 2042 C C . GLU B 1 102 ? 14.477 -18.391 -10.789 1 94.25 102 GLU B C 1
ATOM 2044 O O . GLU B 1 102 ? 14.141 -19.188 -9.914 1 94.25 102 GLU B O 1
ATOM 2049 N N . PRO B 1 103 ? 13.773 -17.516 -11.305 1 93.88 103 PRO B N 1
ATOM 2050 C CA . PRO B 1 103 ? 12.523 -17.219 -10.602 1 93.88 103 PRO B CA 1
ATOM 2051 C C . PRO B 1 103 ? 11.492 -18.328 -10.734 1 93.88 103 PRO B C 1
ATOM 2053 O O . PRO B 1 103 ? 11.219 -18.797 -11.844 1 93.88 103 PRO B O 1
ATOM 2056 N N . GLU B 1 104 ? 11.055 -18.781 -9.602 1 94.06 104 GLU B N 1
ATOM 2057 C CA . GLU B 1 104 ? 9.891 -19.641 -9.508 1 94.06 104 GLU B CA 1
ATOM 2058 C C . GLU B 1 104 ? 8.664 -18.875 -9.023 1 94.06 104 GLU B C 1
ATOM 2060 O O . GLU B 1 104 ? 8.445 -18.734 -7.82 1 94.06 104 GLU B O 1
ATOM 2065 N N . TRP B 1 105 ? 7.863 -18.531 -9.969 1 94.38 105 TRP B N 1
ATOM 2066 C CA . TRP B 1 105 ? 6.727 -17.672 -9.664 1 94.38 105 TRP B CA 1
ATOM 2067 C C . TRP B 1 105 ? 5.559 -18.484 -9.117 1 94.38 105 TRP B C 1
ATOM 2069 O O . TRP B 1 105 ? 5.074 -19.406 -9.781 1 94.38 105 TRP B O 1
ATOM 2079 N N . SER B 1 106 ? 5.211 -18.219 -7.898 1 95.44 106 SER B N 1
ATOM 2080 C CA . SER B 1 106 ? 4.02 -18.734 -7.23 1 95.44 106 SER B CA 1
ATOM 2081 C C . SER B 1 106 ? 3.164 -17.609 -6.676 1 95.44 106 SER B C 1
ATOM 2083 O O . SER B 1 106 ? 3.557 -16.438 -6.73 1 95.44 106 SER B O 1
ATOM 2085 N N . ILE B 1 107 ? 2.041 -17.938 -6.18 1 96 107 ILE B N 1
ATOM 2086 C CA . ILE B 1 107 ? 1.178 -16.906 -5.602 1 96 107 ILE B CA 1
ATOM 2087 C C . ILE B 1 107 ? 1.879 -16.25 -4.414 1 96 107 ILE B C 1
ATOM 2089 O O . ILE B 1 107 ? 1.816 -15.039 -4.242 1 96 107 ILE B O 1
ATOM 2093 N N . TRP B 1 108 ? 2.646 -16.969 -3.723 1 95.69 108 TRP B N 1
ATOM 2094 C CA . TRP B 1 108 ? 3.336 -16.453 -2.541 1 95.69 108 TRP B CA 1
ATOM 2095 C C . TRP B 1 108 ? 4.539 -15.609 -2.932 1 95.69 108 TRP B C 1
ATOM 2097 O O . TRP B 1 108 ? 4.711 -14.5 -2.426 1 95.69 108 TRP B O 1
ATOM 2107 N N . ARG B 1 109 ? 5.277 -16.062 -3.896 1 95.81 109 ARG B N 1
ATOM 2108 C CA . ARG B 1 109 ? 6.488 -15.359 -4.312 1 95.81 109 ARG B CA 1
ATOM 2109 C C . ARG B 1 109 ? 6.148 -14.078 -5.07 1 95.81 109 ARG B C 1
ATOM 2111 O O . ARG B 1 109 ? 6.871 -13.086 -4.977 1 95.81 109 ARG B O 1
ATOM 2118 N N . SER B 1 110 ? 5.07 -14.164 -5.789 1 96.88 110 SER B N 1
ATOM 2119 C CA . SER B 1 110 ? 4.691 -12.953 -6.516 1 96.88 110 SER B CA 1
ATOM 2120 C C . SER B 1 110 ? 4.203 -11.867 -5.562 1 96.88 110 SER B C 1
ATOM 2122 O O . SER B 1 110 ? 4.543 -10.695 -5.723 1 96.88 110 SER B O 1
ATOM 2124 N N . ASN B 1 111 ? 3.375 -12.25 -4.598 1 97.75 111 ASN B N 1
ATOM 2125 C CA . ASN B 1 111 ? 2.943 -11.281 -3.596 1 97.75 111 ASN B CA 1
ATOM 2126 C C . ASN B 1 111 ? 4.125 -10.727 -2.805 1 97.75 111 ASN B C 1
ATOM 2128 O O . ASN B 1 111 ? 4.188 -9.523 -2.527 1 97.75 111 ASN B O 1
ATOM 2132 N N . TRP B 1 112 ? 5.012 -11.594 -2.475 1 96.38 112 TRP B N 1
ATOM 2133 C CA . TRP B 1 112 ? 6.238 -11.195 -1.8 1 96.38 112 TRP B CA 1
ATOM 2134 C C . TRP B 1 112 ? 7.027 -10.203 -2.652 1 96.38 112 TRP B C 1
ATOM 2136 O O . TRP B 1 112 ? 7.484 -9.172 -2.156 1 96.38 112 TRP B O 1
ATOM 2146 N N . PHE B 1 113 ? 7.191 -10.523 -3.883 1 97.81 113 PHE B N 1
ATOM 2147 C CA . PHE B 1 113 ? 7.965 -9.703 -4.805 1 97.81 113 PHE B CA 1
ATOM 2148 C C . PHE B 1 113 ? 7.363 -8.305 -4.918 1 97.81 113 PHE B C 1
ATOM 2150 O O . PHE B 1 113 ? 8.07 -7.309 -4.777 1 97.81 113 PHE B O 1
ATOM 2157 N N . VAL B 1 114 ? 6.07 -8.219 -5.141 1 98.25 114 VAL B N 1
ATOM 2158 C CA . VAL B 1 114 ? 5.387 -6.938 -5.297 1 98.25 114 VAL B CA 1
ATOM 2159 C C . VAL B 1 114 ? 5.516 -6.125 -4.012 1 98.25 114 VAL B C 1
ATOM 2161 O O . VAL B 1 114 ? 5.836 -4.934 -4.051 1 98.25 114 VAL B O 1
ATOM 2164 N N . ASN B 1 115 ? 5.297 -6.758 -2.902 1 98.38 115 ASN B N 1
ATOM 2165 C CA . ASN B 1 115 ? 5.426 -6.09 -1.613 1 98.38 115 ASN B CA 1
ATOM 2166 C C . ASN B 1 115 ? 6.832 -5.535 -1.405 1 98.38 115 ASN B C 1
ATOM 2168 O O . ASN B 1 115 ? 6.996 -4.391 -0.978 1 98.38 115 ASN B O 1
ATOM 2172 N N . LYS B 1 116 ? 7.832 -6.273 -1.765 1 98.19 116 LYS B N 1
ATOM 2173 C CA . LYS B 1 116 ? 9.219 -5.895 -1.511 1 98.19 116 LYS B CA 1
ATOM 2174 C C . LYS B 1 116 ? 9.664 -4.777 -2.449 1 98.19 116 LYS B C 1
ATOM 2176 O O . LYS B 1 116 ? 10.508 -3.957 -2.088 1 98.19 116 LYS B O 1
ATOM 2181 N N . VAL B 1 117 ? 9.078 -4.734 -3.58 1 98.62 117 VAL B N 1
ATOM 2182 C CA . VAL B 1 117 ? 9.359 -3.6 -4.453 1 98.62 117 VAL B CA 1
ATOM 2183 C C . VAL B 1 117 ? 8.938 -2.301 -3.77 1 98.62 117 VAL B C 1
ATOM 2185 O O . VAL B 1 117 ? 9.68 -1.313 -3.791 1 98.62 117 VAL B O 1
ATOM 2188 N N . PHE B 1 118 ? 7.805 -2.312 -3.16 1 98.81 118 PHE B N 1
ATOM 2189 C CA . PHE B 1 118 ? 7.312 -1.106 -2.506 1 98.81 118 PHE B CA 1
ATOM 2190 C C . PHE B 1 118 ? 8.094 -0.825 -1.228 1 98.81 118 PHE B C 1
ATOM 2192 O O . PHE B 1 118 ? 8.375 0.333 -0.906 1 98.81 118 PHE B O 1
ATOM 2199 N N . VAL B 1 119 ? 8.445 -1.883 -0.544 1 98.69 119 VAL B N 1
ATOM 2200 C CA . VAL B 1 119 ? 9.258 -1.688 0.653 1 98.69 119 VAL B CA 1
ATOM 2201 C C . VAL B 1 119 ? 10.617 -1.109 0.269 1 98.69 119 VAL B C 1
ATOM 2203 O O . VAL B 1 119 ? 11.102 -0.167 0.902 1 98.69 119 VAL B O 1
ATOM 2206 N N . LEU B 1 120 ? 11.164 -1.621 -0.745 1 98.81 120 LEU B N 1
ATOM 2207 C CA . LEU B 1 120 ? 12.438 -1.102 -1.236 1 98.81 120 LEU B CA 1
ATOM 2208 C C . LEU B 1 120 ? 12.312 0.372 -1.611 1 98.81 120 LEU B C 1
ATOM 2210 O O . LEU B 1 120 ? 13.172 1.181 -1.256 1 98.81 120 LEU B O 1
ATOM 2214 N N . SER B 1 121 ? 11.289 0.677 -2.291 1 98.75 121 SER B N 1
ATOM 2215 C CA . SER B 1 121 ? 11.062 2.057 -2.707 1 98.75 121 SER B CA 1
ATOM 2216 C C . SER B 1 121 ? 10.906 2.979 -1.5 1 98.75 121 SER B C 1
ATOM 2218 O O . SER B 1 121 ? 11.453 4.086 -1.483 1 98.75 121 SER B O 1
ATOM 2220 N N . ALA B 1 122 ? 10.164 2.508 -0.527 1 98.81 122 ALA B N 1
ATOM 2221 C CA . ALA B 1 122 ? 9.938 3.309 0.676 1 98.81 122 ALA B CA 1
ATOM 2222 C C . ALA B 1 122 ? 11.258 3.613 1.38 1 98.81 122 ALA B C 1
ATOM 2224 O O . ALA B 1 122 ? 11.523 4.762 1.74 1 98.81 122 ALA B O 1
ATOM 2225 N N . PHE B 1 123 ? 12.047 2.646 1.53 1 98.88 123 PHE B N 1
ATOM 2226 C CA . PHE B 1 123 ? 13.281 2.836 2.285 1 98.88 123 PHE B CA 1
ATOM 2227 C C . PHE B 1 123 ? 14.312 3.594 1.457 1 98.88 123 PHE B C 1
ATOM 2229 O O . PHE B 1 123 ? 15.117 4.348 2.002 1 98.88 123 PHE B O 1
ATOM 2236 N N . ALA B 1 124 ? 14.297 3.438 0.14 1 98.88 124 ALA B N 1
ATOM 2237 C CA . ALA B 1 124 ? 15.117 4.297 -0.712 1 98.88 124 ALA B CA 1
ATOM 2238 C C . ALA B 1 124 ? 14.711 5.762 -0.562 1 98.88 124 ALA B C 1
ATOM 2240 O O . ALA B 1 124 ? 15.57 6.645 -0.481 1 98.88 124 ALA B O 1
ATOM 2241 N N . LEU B 1 125 ? 13.422 6.008 -0.538 1 98.75 125 LEU B N 1
ATOM 2242 C CA . LEU B 1 125 ? 12.922 7.367 -0.375 1 98.75 125 LEU B CA 1
ATOM 2243 C C . LEU B 1 125 ? 13.312 7.934 0.983 1 98.75 125 LEU B C 1
ATOM 2245 O O . LEU B 1 125 ? 13.703 9.102 1.085 1 98.75 125 LEU B O 1
ATOM 2249 N N . ILE B 1 126 ? 13.203 7.133 2.004 1 98.69 126 ILE B N 1
ATOM 2250 C CA . ILE B 1 126 ? 13.547 7.578 3.352 1 98.69 126 ILE B CA 1
ATOM 2251 C C . ILE B 1 126 ? 15.031 7.91 3.426 1 98.69 126 ILE B C 1
ATOM 2253 O O . ILE B 1 126 ? 15.414 8.969 3.922 1 98.69 126 ILE B O 1
ATOM 2257 N N . LEU B 1 127 ? 15.859 7.023 2.9 1 98.75 127 LEU B N 1
ATOM 2258 C CA . LEU B 1 127 ? 17.297 7.258 2.912 1 98.75 127 LEU B CA 1
ATOM 2259 C C . LEU B 1 127 ? 17.641 8.516 2.125 1 98.75 127 LEU B C 1
ATOM 2261 O O . LEU B 1 127 ? 18.438 9.336 2.582 1 98.75 127 LEU B O 1
ATOM 2265 N N . ALA B 1 128 ? 17.078 8.648 0.96 1 98.44 128 ALA B N 1
ATOM 2266 C CA . ALA B 1 128 ? 17.297 9.836 0.144 1 98.44 128 ALA B CA 1
ATOM 2267 C C . ALA B 1 128 ? 16.906 11.102 0.895 1 98.44 128 ALA B C 1
ATOM 2269 O O . ALA B 1 128 ? 17.594 12.117 0.822 1 98.44 128 ALA B O 1
ATOM 2270 N N . THR B 1 129 ? 15.812 11.008 1.594 1 97.88 129 THR B N 1
ATOM 2271 C CA . THR B 1 129 ? 15.328 12.164 2.34 1 97.88 129 THR B CA 1
ATOM 2272 C C . THR B 1 129 ? 16.312 12.555 3.432 1 97.88 129 THR B C 1
ATOM 2274 O O . THR B 1 129 ? 16.594 13.742 3.629 1 97.88 129 THR B O 1
ATOM 2277 N N . VAL B 1 130 ? 16.812 11.586 4.109 1 97.25 130 VAL B N 1
ATOM 2278 C CA . VAL B 1 130 ? 17.781 11.867 5.164 1 97.25 130 VAL B CA 1
ATOM 2279 C C . VAL B 1 130 ? 19.016 12.539 4.57 1 97.25 130 VAL B C 1
ATOM 2281 O O . VAL B 1 130 ? 19.578 13.453 5.176 1 97.25 130 VAL B O 1
ATOM 2284 N N . VAL B 1 131 ? 19.375 12.156 3.434 1 96.62 131 VAL B N 1
ATOM 2285 C CA . VAL B 1 131 ? 20.594 12.641 2.799 1 96.62 131 VAL B CA 1
ATOM 2286 C C . VAL B 1 131 ? 20.359 14.031 2.213 1 96.62 131 VAL B C 1
ATOM 2288 O O . VAL B 1 131 ? 21.172 14.938 2.395 1 96.62 131 VAL B O 1
ATOM 2291 N N . VAL B 1 132 ? 19.266 14.25 1.574 1 96.38 132 VAL B N 1
ATOM 2292 C CA . VAL B 1 132 ? 19.031 15.453 0.787 1 96.38 132 VAL B CA 1
ATOM 2293 C C . VAL B 1 132 ? 18.422 16.531 1.672 1 96.38 132 VAL B C 1
ATOM 2295 O O . VAL B 1 132 ? 18.656 17.734 1.456 1 96.38 132 VAL B O 1
ATOM 2298 N N . ARG B 1 133 ? 17.641 16.094 2.645 1 95.5 133 ARG B N 1
ATOM 2299 C CA . ARG B 1 133 ? 16.953 17.047 3.508 1 95.5 133 ARG B CA 1
ATOM 2300 C C . ARG B 1 133 ? 17.109 16.672 4.977 1 95.5 133 ARG B C 1
ATOM 2302 O O . ARG B 1 133 ? 16.125 16.469 5.684 1 95.5 133 ARG B O 1
ATOM 2309 N N . PRO B 1 134 ? 18.297 16.672 5.461 1 92.94 134 PRO B N 1
ATOM 2310 C CA . PRO B 1 134 ? 18.531 16.281 6.852 1 92.94 134 PRO B CA 1
ATOM 2311 C C . PRO B 1 134 ? 17.828 17.188 7.852 1 92.94 134 PRO B C 1
ATOM 2313 O O . PRO B 1 134 ? 17.578 16.797 8.992 1 92.94 134 PRO B O 1
ATOM 2316 N N . GLU B 1 135 ? 17.422 18.375 7.496 1 91.56 135 GLU B N 1
ATOM 2317 C CA . GLU B 1 135 ? 16.797 19.359 8.375 1 91.56 135 GLU B CA 1
ATOM 2318 C C . GLU B 1 135 ? 15.406 18.906 8.797 1 91.56 135 GLU B C 1
ATOM 2320 O O . GLU B 1 135 ? 14.828 19.469 9.734 1 91.56 135 GLU B O 1
ATOM 2325 N N . LEU B 1 136 ? 14.922 17.938 8.086 1 92.88 136 LEU B N 1
ATOM 2326 C CA . LEU B 1 136 ? 13.578 17.469 8.414 1 92.88 136 LEU B CA 1
ATOM 2327 C C . LEU B 1 136 ? 13.609 16.547 9.641 1 92.88 136 LEU B C 1
ATOM 2329 O O . LEU B 1 136 ? 12.562 16.188 10.172 1 92.88 136 LEU B O 1
ATOM 2333 N N . PHE B 1 137 ? 14.797 16.219 10.102 1 92.31 137 PHE B N 1
ATOM 2334 C CA . PHE B 1 137 ? 14.953 15.32 11.242 1 92.31 137 PHE B CA 1
ATOM 2335 C C . PHE B 1 137 ? 15.531 16.062 12.445 1 92.31 137 PHE B C 1
ATOM 2337 O O . PHE B 1 137 ? 16.484 16.828 12.305 1 92.31 137 PHE B O 1
ATOM 2344 N N . ARG B 1 138 ? 14.797 15.914 13.555 1 82.12 138 ARG B N 1
ATOM 2345 C CA . ARG B 1 138 ? 15.25 16.609 14.758 1 82.12 138 ARG B CA 1
ATOM 2346 C C . ARG B 1 138 ? 16.547 16 15.281 1 82.12 138 ARG B C 1
ATOM 2348 O O . ARG B 1 138 ? 16.75 14.789 15.203 1 82.12 138 ARG B O 1
ATOM 2355 N N . THR B 1 139 ? 17.438 16.812 15.617 1 69.69 139 THR B N 1
ATOM 2356 C CA . THR B 1 139 ? 18.656 16.375 16.281 1 69.69 139 THR B CA 1
ATOM 2357 C C . THR B 1 139 ? 18.594 16.641 17.781 1 69.69 139 THR B C 1
ATOM 2359 O O . THR B 1 139 ? 17.703 17.344 18.25 1 69.69 139 THR B O 1
ATOM 2362 N N . ARG B 1 140 ? 19.266 15.82 18.656 1 64.25 140 ARG B N 1
ATOM 2363 C CA . ARG B 1 140 ? 19.391 16 20.094 1 64.25 140 ARG B CA 1
ATOM 2364 C C . ARG B 1 140 ? 19.531 17.484 20.438 1 64.25 140 ARG B C 1
ATOM 2366 O O . ARG B 1 140 ? 19.047 17.938 21.484 1 64.25 140 ARG B O 1
ATOM 2373 N N . SER B 1 141 ? 20.297 18.188 19.719 1 53.56 141 SER B N 1
ATOM 2374 C CA . SER B 1 141 ? 20.609 19.531 20.203 1 53.56 141 SER B CA 1
ATOM 2375 C C . SER B 1 141 ? 19.438 20.484 20 1 53.56 141 SER B C 1
ATOM 2377 O O . SER B 1 141 ? 19.516 21.656 20.375 1 53.56 141 SER B O 1
ATOM 2379 N N . SER B 1 142 ? 18.391 20.031 19.438 1 44.44 142 SER B N 1
ATOM 2380 C CA . SER B 1 142 ? 17.344 21.047 19.359 1 44.44 142 SER B CA 1
ATOM 2381 C C . SER B 1 142 ? 16.375 20.938 20.531 1 44.44 142 SER B C 1
ATOM 2383 O O . SER B 1 142 ? 16.062 19.844 20.984 1 44.44 142 SER B O 1
#